Protein AF-A0A962H355-F1 (afdb_monomer)

Foldseek 3Di:
DKKWKFADDPVWTKIFIDDPRDTPDMDTDVLSVVLCCVLPPPPPDDRMDMDDDDPVSVVVSVVVSVVVVVLVVLLVVQVVLCVVPDDDPVLSVVLSQLLSVQVVDQFWDWPVRSVVVQCVVDVPDDVVSVVVSVVSCCVSLQWHWDADPVGIITIHRDSAAAEWEQEPVVRTIHGDDPVRVVVCVVVVPFDWDDDPRYIYTYDDDDD

Structure (mmCIF, N/CA/C/O backbone):
data_AF-A0A962H355-F1
#
_entry.id   AF-A0A962H355-F1
#
loop_
_atom_site.group_PDB
_atom_site.id
_atom_site.type_symbol
_atom_site.label_atom_id
_atom_site.label_alt_id
_atom_site.label_comp_id
_atom_site.label_asym_id
_atom_site.label_entity_id
_atom_site.label_seq_id
_atom_site.pdbx_PDB_ins_code
_atom_site.Cartn_x
_atom_site.Cartn_y
_atom_site.Cartn_z
_atom_site.occupancy
_atom_site.B_iso_or_equiv
_atom_site.auth_seq_id
_atom_site.auth_comp_id
_atom_site.auth_asym_id
_atom_site.auth_atom_id
_atom_site.pdbx_PDB_model_num
ATOM 1 N N . MET A 1 1 ? 11.471 -15.866 -30.495 1.00 82.88 1 MET A N 1
ATOM 2 C CA . MET A 1 1 ? 12.562 -15.271 -29.692 1.00 82.88 1 MET A CA 1
ATOM 3 C C . MET A 1 1 ? 12.257 -13.793 -29.524 1.00 82.88 1 MET A C 1
ATOM 5 O O . MET A 1 1 ? 11.947 -13.155 -30.527 1.00 82.88 1 MET A O 1
ATOM 9 N N . TYR A 1 2 ? 12.271 -13.285 -28.291 1.00 93.56 2 TYR A N 1
ATOM 10 C CA . TYR A 1 2 ? 11.955 -11.886 -28.003 1.00 93.56 2 TYR A CA 1
ATOM 11 C C . TYR A 1 2 ? 13.242 -11.079 -27.850 1.00 93.56 2 TYR A C 1
ATOM 13 O O . TYR A 1 2 ? 14.261 -11.615 -27.418 1.00 93.56 2 TYR A O 1
ATOM 21 N N . LYS A 1 3 ? 13.197 -9.796 -28.193 1.00 93.88 3 LYS A N 1
ATOM 22 C CA . LYS A 1 3 ? 14.297 -8.854 -27.985 1.00 93.88 3 LYS A CA 1
ATOM 23 C C . LYS A 1 3 ? 13.785 -7.671 -27.192 1.00 93.88 3 LYS A C 1
ATOM 25 O O . LYS A 1 3 ? 12.720 -7.151 -27.504 1.00 93.88 3 LYS A O 1
ATOM 30 N N . ILE A 1 4 ? 14.535 -7.249 -26.187 1.00 93.25 4 ILE A N 1
ATOM 31 C CA . ILE A 1 4 ? 14.301 -5.985 -25.508 1.00 93.25 4 ILE A CA 1
ATOM 32 C C . ILE A 1 4 ? 15.397 -5.006 -25.911 1.00 93.25 4 ILE A C 1
ATOM 34 O O . ILE A 1 4 ? 16.581 -5.334 -25.859 1.00 93.25 4 ILE A O 1
ATOM 38 N N . ILE A 1 5 ? 14.992 -3.833 -26.378 1.00 93.12 5 ILE A N 1
ATOM 39 C CA . ILE A 1 5 ? 15.880 -2.805 -26.912 1.00 93.12 5 ILE A CA 1
ATOM 40 C C . ILE A 1 5 ? 15.674 -1.543 -26.089 1.00 93.12 5 ILE A C 1
ATOM 42 O O . ILE A 1 5 ? 14.593 -0.955 -26.114 1.00 93.12 5 ILE A O 1
ATOM 46 N N . PHE A 1 6 ? 16.711 -1.129 -25.375 1.00 93.12 6 PHE A N 1
ATOM 47 C CA . PHE A 1 6 ? 16.761 0.141 -24.667 1.00 93.12 6 PHE A CA 1
ATOM 48 C C . PHE A 1 6 ? 17.507 1.165 -25.517 1.00 93.12 6 PHE A C 1
ATOM 50 O O . PHE A 1 6 ? 18.526 0.834 -26.116 1.00 93.12 6 PHE A O 1
ATOM 57 N N . ILE A 1 7 ? 16.995 2.389 -25.595 1.00 92.06 7 ILE A N 1
ATOM 58 C CA . ILE A 1 7 ? 17.609 3.524 -26.285 1.00 92.06 7 ILE A CA 1
ATOM 59 C C . ILE A 1 7 ? 17.559 4.715 -25.332 1.00 92.06 7 ILE A C 1
ATOM 61 O O . ILE A 1 7 ? 16.474 5.077 -24.875 1.00 92.06 7 ILE A O 1
ATOM 65 N N . LYS A 1 8 ? 18.713 5.333 -25.072 1.00 90.25 8 LYS A N 1
ATOM 66 C CA . LYS A 1 8 ? 18.853 6.550 -24.266 1.00 90.25 8 LYS A CA 1
ATOM 67 C C . LYS A 1 8 ? 19.731 7.557 -25.007 1.00 90.25 8 LYS A C 1
ATOM 69 O O . LYS A 1 8 ? 20.952 7.458 -25.010 1.00 90.25 8 LYS A O 1
ATOM 74 N N . THR A 1 9 ? 19.100 8.529 -25.647 1.00 87.50 9 THR A N 1
ATOM 75 C CA . THR A 1 9 ? 19.744 9.711 -26.232 1.00 87.50 9 THR A CA 1
ATOM 76 C C . THR A 1 9 ? 19.336 10.955 -25.445 1.00 87.50 9 THR A C 1
ATOM 78 O O . THR A 1 9 ? 18.427 10.905 -24.619 1.00 87.50 9 THR A O 1
ATOM 81 N N . HIS A 1 10 ? 19.972 12.091 -25.735 1.00 81.25 10 HIS A N 1
ATOM 82 C CA . HIS A 1 10 ? 19.631 13.395 -25.151 1.00 81.25 10 HIS A CA 1
ATOM 83 C C . HIS A 1 10 ? 18.128 13.744 -25.259 1.00 81.25 10 HIS A C 1
ATOM 85 O O . HIS A 1 10 ? 17.577 14.326 -24.333 1.00 81.25 10 HIS A O 1
ATOM 91 N N . ASN A 1 11 ? 17.460 13.326 -26.342 1.00 84.00 11 ASN A N 1
ATOM 92 C CA . ASN A 1 11 ? 16.047 13.630 -26.600 1.00 84.00 11 ASN A CA 1
ATOM 93 C C . ASN A 1 11 ? 15.087 12.464 -26.342 1.00 84.00 11 ASN A C 1
ATOM 95 O O . ASN A 1 11 ? 13.873 12.660 -26.340 1.00 84.00 11 ASN A O 1
ATOM 99 N N . THR A 1 12 ? 15.597 11.241 -26.179 1.00 88.38 12 THR A N 1
ATOM 100 C CA . THR A 1 12 ? 14.751 10.047 -26.240 1.00 88.38 12 THR A CA 1
ATOM 101 C C . THR A 1 12 ? 15.213 8.998 -25.251 1.00 88.38 12 THR A C 1
ATOM 103 O O . THR A 1 12 ? 16.324 8.489 -25.348 1.00 88.38 12 THR A O 1
ATOM 106 N N . ILE A 1 13 ? 14.306 8.587 -24.368 1.00 92.56 13 ILE A N 1
ATOM 107 C CA . ILE A 1 13 ? 14.472 7.399 -23.530 1.00 92.56 13 ILE A CA 1
ATOM 108 C C . ILE A 1 13 ? 13.346 6.431 -23.876 1.00 92.56 13 ILE A C 1
ATOM 110 O O . ILE A 1 13 ? 12.170 6.785 -23.764 1.00 92.56 13 ILE A O 1
ATOM 114 N N . LYS A 1 14 ? 13.685 5.229 -24.341 1.00 94.56 14 LYS A N 1
ATOM 115 C CA . LYS A 1 14 ? 12.718 4.246 -24.838 1.00 94.56 14 LYS A CA 1
ATOM 116 C C . LYS A 1 14 ? 13.182 2.822 -24.554 1.00 94.56 14 LYS A C 1
ATOM 118 O O . LYS A 1 14 ? 14.332 2.483 -24.799 1.00 94.56 14 LYS A O 1
ATOM 123 N N . LEU A 1 15 ? 12.258 1.972 -24.122 1.00 94.31 15 LEU A N 1
ATOM 124 C CA . LEU A 1 15 ? 12.444 0.532 -23.959 1.00 94.31 15 LEU A CA 1
ATOM 125 C C . LEU A 1 15 ? 11.392 -0.187 -24.806 1.00 94.31 15 LEU A C 1
ATOM 127 O O . LEU A 1 15 ? 10.200 0.060 -2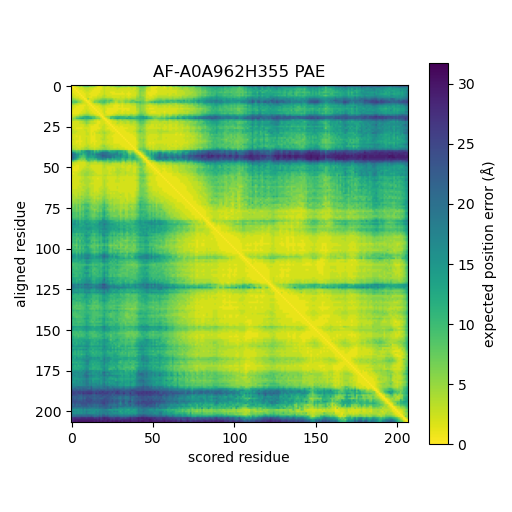4.643 1.00 94.31 15 LEU A O 1
ATOM 131 N N . SER A 1 16 ? 11.817 -1.048 -25.7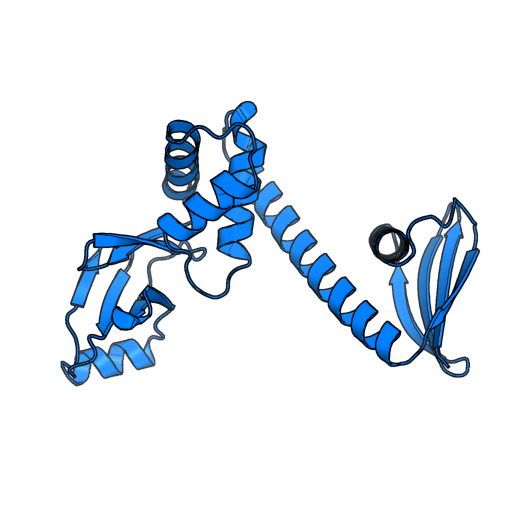28 1.00 95.62 16 SER A N 1
ATOM 132 C CA . SER A 1 16 ? 10.925 -1.739 -26.671 1.00 95.62 16 SER A CA 1
ATOM 133 C C . SER A 1 16 ? 11.075 -3.240 -26.538 1.00 95.62 16 SER A C 1
ATOM 135 O O . SER A 1 16 ? 12.185 -3.750 -26.648 1.00 95.62 16 SER A O 1
ATOM 137 N N . LEU A 1 17 ? 9.964 -3.942 -26.337 1.00 95.50 17 LEU A N 1
ATOM 138 C CA . LEU A 1 17 ? 9.900 -5.392 -26.447 1.00 95.50 17 LEU A CA 1
ATOM 139 C C . LEU A 1 17 ? 9.428 -5.758 -27.853 1.00 95.50 17 LEU A C 1
ATOM 141 O O . LEU A 1 17 ? 8.335 -5.372 -28.270 1.00 95.50 17 LEU A O 1
ATOM 145 N N . GLU A 1 18 ? 10.223 -6.551 -28.554 1.00 95.06 18 GLU A N 1
ATOM 146 C CA . GLU A 1 18 ? 9.978 -6.973 -29.926 1.00 95.06 18 GLU A CA 1
ATOM 147 C C . GLU A 1 18 ? 9.929 -8.499 -30.044 1.00 95.06 18 GLU A C 1
ATOM 149 O O . GLU A 1 18 ? 10.674 -9.223 -29.383 1.00 95.06 18 GLU A O 1
ATOM 154 N N . SER A 1 19 ? 9.076 -8.999 -30.936 1.00 92.69 19 SER A N 1
ATOM 155 C CA . SER A 1 19 ? 9.126 -10.375 -31.442 1.00 92.69 19 SER A CA 1
ATOM 156 C C . SER A 1 19 ? 9.018 -10.331 -32.950 1.00 92.69 19 SER A C 1
ATOM 158 O O . SER A 1 19 ? 8.179 -9.601 -33.469 1.00 92.69 19 SER A O 1
ATOM 160 N N . THR A 1 20 ? 9.829 -11.130 -33.651 1.00 83.56 20 THR A N 1
ATOM 161 C CA . THR A 1 20 ? 9.670 -11.341 -35.105 1.00 83.56 20 THR A CA 1
ATOM 162 C C . THR A 1 20 ? 9.504 -10.023 -35.889 1.00 83.56 20 THR A C 1
ATOM 164 O O . THR A 1 20 ? 8.666 -9.917 -36.775 1.00 83.56 20 THR A O 1
ATOM 167 N N . LYS A 1 21 ? 10.319 -9.009 -35.543 1.00 75.94 21 LYS A N 1
ATOM 168 C CA . LYS A 1 21 ? 10.341 -7.644 -36.120 1.00 75.94 21 LYS A CA 1
ATOM 169 C C . LYS A 1 21 ? 9.103 -6.767 -35.853 1.00 75.94 21 LYS A C 1
ATOM 171 O O . LYS A 1 21 ? 8.983 -5.699 -36.442 1.00 75.94 21 LYS A O 1
ATOM 176 N N . LYS A 1 22 ? 8.204 -7.170 -34.953 1.00 89.69 22 LYS A N 1
ATOM 177 C CA . LYS A 1 22 ? 7.080 -6.353 -34.478 1.00 89.69 22 LYS A CA 1
ATOM 178 C C . LYS A 1 22 ? 7.347 -5.865 -33.057 1.00 89.69 22 LYS A C 1
ATOM 180 O O . LYS A 1 22 ? 7.694 -6.665 -32.186 1.00 89.69 22 LYS A O 1
ATOM 185 N N . VAL A 1 23 ? 7.117 -4.575 -32.811 1.00 90.00 23 VAL A N 1
ATOM 186 C CA . VAL A 1 23 ? 7.057 -4.023 -31.451 1.00 90.00 23 VAL A CA 1
ATOM 187 C C . VAL A 1 23 ? 5.778 -4.525 -30.787 1.00 90.00 23 VAL A C 1
ATOM 189 O O . VAL A 1 23 ? 4.674 -4.252 -31.253 1.00 90.00 23 VAL A O 1
ATOM 192 N N . ILE A 1 24 ? 5.932 -5.290 -29.711 1.00 92.56 24 ILE A N 1
ATOM 193 C CA . ILE A 1 24 ? 4.820 -5.789 -28.894 1.00 92.56 24 ILE A CA 1
ATOM 194 C C . ILE A 1 24 ? 4.399 -4.718 -27.899 1.00 92.56 24 ILE A C 1
ATOM 196 O O . ILE A 1 24 ? 3.212 -4.479 -27.699 1.00 92.56 24 ILE A O 1
ATOM 200 N N . ARG A 1 25 ? 5.383 -4.094 -27.249 1.00 93.69 25 ARG A N 1
ATOM 201 C CA . ARG A 1 25 ? 5.151 -3.033 -26.279 1.00 93.69 25 ARG A CA 1
ATOM 202 C C . ARG A 1 25 ? 6.340 -2.098 -26.216 1.00 93.69 25 ARG A C 1
ATOM 204 O O . ARG A 1 25 ? 7.478 -2.500 -26.452 1.00 93.69 25 ARG A O 1
ATOM 211 N N . GLN A 1 26 ? 6.045 -0.858 -25.867 1.00 93.94 26 GLN A N 1
ATOM 212 C CA . GLN A 1 26 ? 7.023 0.195 -25.713 1.00 93.94 26 GLN A CA 1
ATOM 213 C C . GLN A 1 26 ? 6.743 0.973 -24.431 1.00 93.94 26 GLN A C 1
ATOM 215 O O . GLN A 1 26 ? 5.591 1.268 -24.116 1.00 93.94 26 GLN A O 1
ATOM 220 N N . TRP A 1 27 ? 7.811 1.322 -23.726 1.00 94.19 27 TRP A N 1
ATOM 221 C CA . TRP A 1 27 ? 7.812 2.256 -22.608 1.00 94.19 27 TRP A CA 1
ATOM 222 C C . TRP A 1 27 ? 8.735 3.423 -22.949 1.00 94.19 27 TRP A C 1
ATOM 224 O O . TRP A 1 27 ? 9.734 3.236 -23.647 1.00 94.19 27 TRP A O 1
ATOM 234 N N . CYS A 1 28 ? 8.412 4.617 -22.457 1.00 93.06 28 CYS A N 1
ATOM 235 C CA . CYS A 1 28 ? 9.157 5.842 -22.746 1.00 93.06 28 CYS A CA 1
ATOM 236 C C . CYS A 1 28 ? 9.539 6.590 -21.459 1.00 93.06 28 CYS A C 1
ATOM 238 O O . CYS A 1 28 ? 8.928 6.390 -20.407 1.00 93.06 28 CYS A O 1
ATOM 240 N N . GLY A 1 29 ? 10.531 7.475 -21.563 1.00 91.38 29 GLY A N 1
ATOM 241 C CA . GLY A 1 29 ? 10.968 8.357 -20.482 1.00 91.38 29 GLY A CA 1
ATOM 242 C C . GLY A 1 29 ? 11.684 7.627 -19.343 1.00 91.38 29 GLY A C 1
ATOM 243 O O . GLY A 1 29 ? 12.155 6.501 -19.494 1.00 91.38 29 GLY A O 1
ATOM 244 N N . GLN A 1 30 ? 11.729 8.268 -18.176 1.00 88.81 30 GLN A N 1
ATOM 245 C CA . GLN A 1 30 ? 12.410 7.750 -16.982 1.00 88.81 30 GLN A CA 1
ATOM 246 C C . GLN A 1 30 ? 11.849 6.407 -16.496 1.00 88.81 30 GLN A C 1
ATOM 248 O O . GLN A 1 30 ? 12.573 5.605 -15.917 1.00 88.81 30 GLN A O 1
ATOM 253 N N . PHE A 1 31 ? 10.571 6.115 -16.760 1.00 89.25 31 PHE A N 1
ATOM 254 C CA . PHE A 1 31 ? 9.997 4.816 -16.411 1.00 89.25 31 PHE A CA 1
ATOM 255 C C . PHE A 1 31 ? 10.626 3.679 -17.227 1.00 89.25 31 PHE A C 1
ATOM 257 O O . PHE A 1 31 ? 10.923 2.622 -16.681 1.00 89.25 31 PHE A O 1
ATOM 264 N N . ALA A 1 32 ? 10.897 3.907 -18.515 1.00 91.12 32 ALA A N 1
ATOM 265 C CA . ALA A 1 32 ? 11.587 2.937 -19.364 1.00 91.12 32 ALA A CA 1
ATOM 266 C C . ALA A 1 32 ? 13.014 2.656 -18.871 1.00 91.12 32 ALA A C 1
ATOM 268 O O . ALA A 1 32 ? 13.459 1.511 -18.866 1.00 91.12 32 ALA A O 1
ATOM 269 N N . GLU A 1 33 ? 13.707 3.705 -18.436 1.00 89.56 33 GLU A N 1
ATOM 270 C CA . GLU A 1 33 ? 15.039 3.626 -17.840 1.00 89.56 33 GLU A CA 1
ATOM 271 C C . GLU A 1 33 ? 15.034 2.859 -16.514 1.00 89.56 33 GLU A C 1
ATOM 273 O O . GLU A 1 33 ? 15.861 1.972 -16.312 1.00 89.56 33 GLU A O 1
ATOM 278 N N . LEU A 1 34 ? 14.059 3.130 -15.645 1.00 89.00 34 LEU A N 1
ATOM 279 C CA . LEU A 1 34 ? 13.913 2.432 -14.372 1.00 89.00 34 LEU A CA 1
ATOM 280 C C . LEU A 1 34 ? 13.661 0.930 -14.562 1.00 89.00 34 LEU A C 1
ATOM 282 O O . LEU A 1 34 ? 14.311 0.124 -13.901 1.00 89.00 34 LEU A O 1
ATOM 286 N N . ILE A 1 35 ? 12.763 0.556 -15.484 1.00 90.62 35 ILE A N 1
ATOM 287 C CA . ILE A 1 35 ? 12.523 -0.852 -15.839 1.00 90.62 35 ILE A CA 1
ATOM 288 C C . ILE A 1 35 ? 13.831 -1.498 -16.298 1.00 90.62 35 ILE A C 1
ATOM 290 O O . ILE A 1 35 ? 14.191 -2.574 -15.830 1.00 90.62 35 ILE A O 1
ATOM 294 N N . PHE A 1 36 ? 14.547 -0.841 -17.213 1.00 90.81 36 PHE A N 1
ATOM 295 C CA . PHE A 1 36 ? 15.778 -1.385 -17.771 1.00 90.81 36 PHE A CA 1
ATOM 296 C C . PHE A 1 36 ? 16.836 -1.636 -16.687 1.00 90.81 36 PHE A C 1
ATOM 298 O O . PHE A 1 36 ? 17.383 -2.734 -16.605 1.00 90.81 36 PHE A O 1
ATOM 305 N N . TYR A 1 37 ? 17.085 -0.660 -15.812 1.00 88.62 37 TYR A N 1
ATOM 306 C CA . TYR A 1 37 ? 18.105 -0.803 -14.774 1.00 88.62 37 TYR A CA 1
ATOM 307 C C . TYR A 1 37 ? 17.745 -1.807 -13.680 1.00 88.62 37 TYR A C 1
ATOM 309 O O . TYR A 1 37 ? 18.643 -2.463 -13.156 1.00 88.62 37 TYR A O 1
ATOM 317 N N . GLN A 1 38 ? 16.463 -1.961 -13.342 1.00 87.25 38 GLN A N 1
ATOM 318 C CA . GLN A 1 38 ? 16.043 -2.970 -12.367 1.00 87.25 38 GLN A CA 1
ATOM 319 C C . GLN A 1 38 ? 16.186 -4.397 -12.903 1.00 87.25 38 GLN A C 1
ATOM 321 O O . GLN A 1 38 ? 16.605 -5.285 -12.165 1.00 87.25 38 GLN A O 1
ATOM 326 N N . GLU A 1 39 ? 15.872 -4.612 -14.180 1.00 87.69 3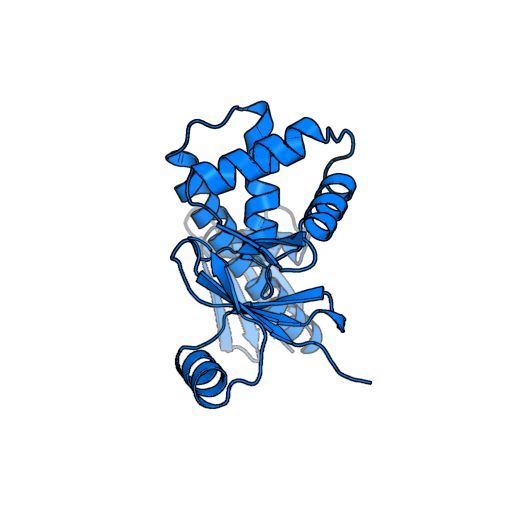9 GLU A N 1
ATOM 327 C CA . GLU A 1 39 ? 15.845 -5.949 -14.783 1.00 87.69 39 GLU A CA 1
ATOM 328 C C . GLU A 1 39 ? 17.212 -6.413 -15.301 1.00 87.69 39 GLU A C 1
ATOM 330 O O . GLU A 1 39 ? 17.476 -7.614 -15.352 1.00 87.69 39 GLU A O 1
ATOM 335 N N . PHE A 1 40 ? 18.085 -5.478 -15.686 1.00 86.06 40 PHE A N 1
ATOM 336 C CA . PHE A 1 40 ? 19.344 -5.767 -16.382 1.00 86.06 40 PHE A CA 1
ATOM 337 C C . PHE A 1 40 ? 20.563 -5.127 -15.697 1.00 86.06 40 PHE A C 1
ATOM 339 O O . PHE A 1 40 ? 21.499 -4.716 -16.390 1.00 86.06 40 PHE A O 1
ATOM 346 N N . GLN A 1 41 ? 20.522 -5.022 -14.356 1.00 68.38 41 GLN A N 1
ATOM 347 C CA . GLN A 1 41 ? 21.555 -4.439 -13.480 1.00 68.38 41 GLN A CA 1
ATOM 348 C C . GLN A 1 41 ? 22.974 -4.569 -14.067 1.00 68.38 41 GLN A C 1
ATOM 350 O O . GLN A 1 41 ? 23.434 -5.672 -14.353 1.00 68.38 41 GLN A O 1
ATOM 355 N N . GLY A 1 42 ? 23.671 -3.440 -14.246 1.00 57.31 42 GLY A N 1
ATOM 356 C CA . GLY A 1 42 ? 25.078 -3.418 -14.677 1.00 57.31 42 GLY A CA 1
ATOM 357 C C . GLY A 1 42 ? 25.348 -3.083 -16.149 1.00 57.31 42 GLY A C 1
ATOM 358 O O . GLY A 1 42 ? 26.501 -3.089 -16.571 1.00 57.31 42 GLY A O 1
ATOM 359 N N . SER A 1 43 ? 24.337 -2.732 -16.945 1.00 54.38 43 SER A N 1
ATOM 360 C CA . SER A 1 43 ? 24.548 -2.231 -18.311 1.00 54.38 43 SER A CA 1
ATOM 361 C C . SER A 1 43 ? 24.753 -0.708 -18.307 1.00 54.38 43 SER A C 1
ATOM 363 O O . SER A 1 43 ? 23.809 0.079 -18.387 1.00 54.38 43 SER A O 1
ATOM 365 N N . ASN A 1 44 ? 26.017 -0.297 -18.165 1.00 53.31 44 ASN A N 1
ATOM 366 C CA . ASN A 1 44 ? 26.465 1.097 -18.248 1.00 53.31 44 ASN A CA 1
ATOM 367 C C . ASN A 1 44 ? 25.883 1.815 -19.477 1.00 53.31 44 ASN A C 1
ATOM 369 O O . ASN A 1 44 ? 25.870 1.244 -20.559 1.00 53.31 44 ASN A O 1
ATOM 373 N N . THR A 1 45 ? 25.393 3.044 -19.259 1.00 55.06 45 THR A N 1
ATOM 374 C CA . THR A 1 45 ? 25.383 4.257 -20.122 1.00 55.06 45 THR A CA 1
ATOM 375 C C . THR A 1 45 ? 25.439 4.141 -21.659 1.00 55.06 45 THR A C 1
ATOM 377 O O . THR A 1 45 ? 25.856 5.082 -22.333 1.00 55.06 45 THR A O 1
ATOM 380 N N . HIS A 1 46 ? 24.994 3.050 -22.270 1.00 60.72 46 HIS A N 1
ATOM 381 C CA . HIS A 1 46 ? 24.976 2.928 -23.719 1.00 60.72 46 HIS A CA 1
ATOM 382 C C . HIS A 1 46 ? 23.778 3.671 -24.303 1.00 60.72 46 HIS A C 1
ATOM 384 O O . HIS A 1 46 ? 22.650 3.566 -23.818 1.00 60.72 46 HIS A O 1
ATOM 390 N N . VAL A 1 47 ? 24.021 4.373 -25.413 1.00 72.25 47 VAL A N 1
ATOM 391 C CA . VAL A 1 47 ? 22.968 5.012 -26.215 1.00 72.25 47 VAL A CA 1
ATOM 392 C C . VAL A 1 47 ? 21.918 3.991 -26.660 1.00 72.25 47 VAL A C 1
ATOM 394 O O . VAL A 1 47 ? 20.747 4.335 -26.827 1.00 72.25 47 VAL A O 1
ATOM 397 N N . LYS A 1 48 ? 22.321 2.724 -26.828 1.00 85.56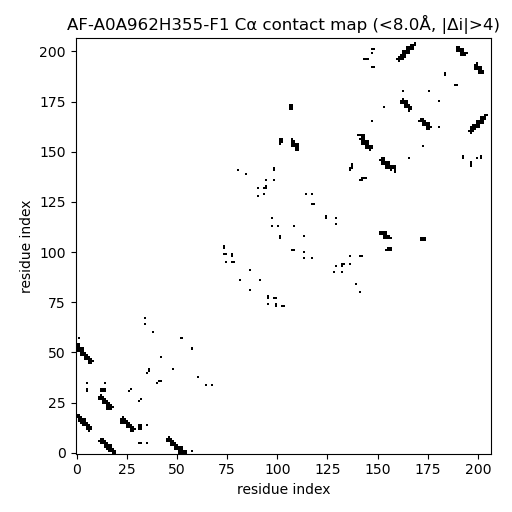 48 LYS A N 1
ATOM 398 C CA . LYS A 1 48 ? 21.438 1.610 -27.155 1.00 85.56 48 LYS A CA 1
ATOM 399 C C . LYS A 1 48 ? 21.948 0.297 -26.556 1.00 85.56 48 LYS A C 1
ATOM 401 O O . LYS A 1 48 ? 23.092 -0.071 -26.798 1.00 85.56 48 LYS A O 1
ATOM 406 N N . SER A 1 49 ? 21.071 -0.440 -25.880 1.00 87.81 49 SER A N 1
ATOM 407 C CA . SER A 1 49 ? 21.330 -1.788 -25.351 1.00 87.81 49 SER A CA 1
ATOM 408 C C . SER A 1 49 ? 20.297 -2.765 -25.896 1.00 87.81 49 SER A C 1
ATOM 410 O O . SER A 1 49 ? 19.144 -2.400 -26.126 1.00 87.81 49 SER A O 1
ATOM 412 N N . THR A 1 50 ? 20.687 -4.012 -26.156 1.00 89.88 50 THR A N 1
ATOM 413 C CA . THR A 1 50 ? 19.773 -5.046 -26.666 1.00 89.88 50 THR A CA 1
ATOM 414 C C . THR A 1 50 ? 19.998 -6.356 -25.932 1.00 89.88 50 THR A C 1
ATOM 416 O O . THR A 1 50 ? 21.112 -6.868 -25.926 1.00 89.88 50 THR A O 1
ATOM 419 N N . HIS A 1 51 ? 18.934 -6.925 -25.366 1.00 90.25 51 HIS A N 1
ATOM 420 C CA . HIS A 1 51 ? 18.968 -8.239 -24.725 1.00 90.25 51 HIS A CA 1
ATOM 421 C C . HIS A 1 51 ? 17.965 -9.177 -25.389 1.00 90.25 51 HIS A C 1
ATOM 423 O O . HIS A 1 51 ? 16.873 -8.775 -25.796 1.00 90.25 51 HIS A O 1
ATOM 429 N N . THR A 1 52 ? 18.336 -10.447 -25.500 1.00 92.25 52 THR A N 1
ATOM 430 C CA . THR A 1 52 ? 17.446 -11.492 -26.008 1.00 92.25 52 THR A CA 1
ATOM 431 C C . THR A 1 52 ? 16.747 -12.161 -24.834 1.00 92.25 52 THR A C 1
ATOM 433 O O . THR A 1 52 ? 17.404 -12.558 -23.877 1.00 92.25 52 THR A O 1
ATOM 436 N N . LEU A 1 53 ? 15.424 -12.297 -24.917 1.00 91.31 53 LEU A N 1
ATOM 437 C CA . LEU A 1 53 ? 14.593 -12.871 -23.864 1.00 91.31 53 LEU A CA 1
ATOM 438 C C . LEU A 1 53 ? 13.847 -14.116 -24.353 1.00 91.31 53 LEU A C 1
ATOM 440 O O . LEU A 1 53 ? 13.277 -14.165 -25.452 1.00 91.31 53 LEU A O 1
ATOM 444 N N . GLN A 1 54 ? 13.801 -15.121 -23.486 1.00 93.44 54 GLN A N 1
ATOM 445 C CA . GLN A 1 54 ? 12.908 -16.266 -23.602 1.00 93.44 54 GLN A CA 1
ATOM 446 C C . GLN A 1 54 ? 11.494 -15.908 -23.119 1.00 93.44 54 GLN A C 1
ATOM 448 O O . GLN A 1 54 ? 11.294 -14.958 -22.362 1.00 93.44 54 GLN A O 1
ATOM 453 N N . LYS A 1 55 ? 10.489 -16.703 -23.510 1.00 90.69 55 LYS A N 1
ATOM 454 C CA . LYS A 1 55 ? 9.070 -16.468 -23.165 1.00 90.69 55 LYS A CA 1
ATOM 455 C C . LYS A 1 55 ? 8.839 -16.322 -21.651 1.00 90.69 55 LYS A C 1
ATOM 457 O O . LYS A 1 55 ? 8.055 -15.476 -21.228 1.00 90.69 55 LYS A O 1
ATOM 462 N N . ASN A 1 56 ? 9.547 -17.105 -20.840 1.00 91.62 56 ASN A N 1
ATOM 463 C CA . ASN A 1 56 ? 9.420 -17.086 -19.379 1.00 91.62 56 ASN A CA 1
ATOM 464 C C . ASN A 1 56 ? 9.992 -15.791 -18.781 1.00 91.62 56 ASN A C 1
ATOM 466 O O . ASN A 1 56 ? 9.382 -15.197 -17.897 1.00 91.62 56 ASN A O 1
ATOM 470 N N . GLN A 1 57 ? 11.115 -15.308 -19.320 1.00 91.81 57 GLN A N 1
ATOM 471 C CA . GLN A 1 57 ? 11.712 -14.030 -18.927 1.00 91.81 57 GLN A CA 1
ATOM 472 C C . GLN A 1 57 ? 10.813 -12.852 -19.315 1.00 91.81 57 GLN A C 1
ATOM 474 O O . GLN A 1 57 ? 10.689 -11.908 -18.548 1.00 91.81 57 GLN A O 1
ATOM 479 N N . VAL A 1 58 ? 10.115 -12.931 -20.454 1.00 91.75 58 VAL A N 1
ATOM 480 C CA . VAL A 1 58 ? 9.108 -11.926 -20.837 1.00 91.75 58 VAL A CA 1
ATOM 481 C C . VAL A 1 58 ? 7.943 -11.894 -19.845 1.00 91.75 58 VAL A C 1
ATOM 483 O O . VAL A 1 58 ? 7.511 -10.816 -19.451 1.00 91.75 58 VAL A O 1
ATOM 486 N N . ARG A 1 59 ? 7.445 -13.054 -19.397 1.00 91.75 59 ARG A N 1
ATOM 487 C CA . ARG A 1 59 ? 6.399 -13.111 -18.357 1.00 91.75 59 ARG A CA 1
ATOM 488 C C . ARG A 1 59 ? 6.872 -12.478 -17.047 1.00 91.75 59 ARG A C 1
ATOM 490 O O . ARG A 1 59 ? 6.153 -11.655 -16.490 1.00 91.75 59 ARG A O 1
ATOM 497 N N . LYS A 1 60 ? 8.086 -12.820 -16.602 1.00 92.19 60 LYS A N 1
ATOM 498 C CA . LYS A 1 60 ? 8.706 -12.232 -15.406 1.00 92.19 60 LYS A CA 1
ATOM 499 C C . LYS A 1 60 ? 8.855 -10.712 -15.536 1.00 92.19 60 LYS A C 1
ATOM 501 O O . LYS A 1 60 ? 8.456 -9.995 -14.631 1.00 92.19 60 LYS A O 1
ATOM 506 N N . LEU A 1 61 ? 9.318 -10.230 -16.689 1.00 91.88 61 LEU A N 1
ATOM 507 C CA . LEU A 1 61 ? 9.425 -8.803 -16.991 1.00 91.88 61 LEU A CA 1
ATOM 508 C C . LEU A 1 61 ? 8.072 -8.090 -16.843 1.00 91.88 61 LEU A C 1
ATOM 510 O O . LEU A 1 61 ? 7.986 -7.063 -16.182 1.00 91.88 61 LEU A O 1
ATOM 514 N N . PHE A 1 62 ? 6.997 -8.629 -17.427 1.00 92.06 62 PHE A N 1
ATOM 515 C CA . PHE A 1 62 ? 5.667 -8.023 -17.301 1.00 92.06 62 PHE A CA 1
ATOM 516 C C . PHE A 1 62 ? 5.162 -7.982 -15.858 1.00 92.06 62 PHE A C 1
ATOM 518 O O . PHE A 1 62 ? 4.569 -6.979 -15.454 1.00 92.06 62 PHE A O 1
ATOM 525 N N . LEU A 1 63 ? 5.407 -9.043 -15.088 1.00 90.94 63 LEU A N 1
ATOM 526 C CA . LEU A 1 63 ? 5.075 -9.081 -13.667 1.00 90.94 63 LEU A CA 1
ATOM 527 C C . LEU A 1 63 ? 5.840 -7.991 -12.906 1.00 90.94 63 LEU A C 1
ATOM 529 O O . LEU A 1 63 ? 5.221 -7.153 -12.257 1.00 90.94 63 LEU A O 1
ATOM 533 N N . ASN A 1 64 ? 7.161 -7.934 -13.076 1.00 90.06 64 ASN A N 1
ATOM 534 C CA . ASN A 1 64 ? 8.013 -6.958 -12.405 1.00 90.06 64 ASN A CA 1
ATOM 535 C C . ASN A 1 64 ? 7.636 -5.513 -12.761 1.00 90.06 64 ASN A C 1
ATOM 537 O O . ASN A 1 64 ? 7.524 -4.674 -11.871 1.00 90.06 64 ASN A O 1
ATOM 541 N N . ILE A 1 65 ? 7.350 -5.225 -14.036 1.00 90.31 65 ILE A N 1
ATOM 542 C CA . ILE A 1 65 ? 6.872 -3.904 -14.480 1.00 90.31 65 ILE A CA 1
ATOM 543 C C . ILE A 1 65 ? 5.541 -3.546 -13.814 1.00 90.31 65 ILE A C 1
ATOM 545 O O . ILE A 1 65 ? 5.346 -2.398 -13.419 1.00 90.31 65 ILE A O 1
ATOM 549 N N . THR A 1 66 ? 4.624 -4.509 -13.689 1.00 87.81 66 THR A N 1
ATOM 550 C CA . THR A 1 66 ? 3.320 -4.289 -13.044 1.00 87.81 66 THR A CA 1
ATOM 551 C C . THR A 1 66 ? 3.501 -3.962 -11.563 1.00 87.81 66 THR A C 1
ATOM 553 O O . THR A 1 66 ? 2.970 -2.955 -11.095 1.00 87.81 66 THR A O 1
ATOM 556 N N . CYS A 1 67 ? 4.323 -4.737 -10.850 1.00 86.88 67 CYS A N 1
ATOM 557 C CA . CYS A 1 67 ? 4.657 -4.482 -9.448 1.00 86.88 67 CYS A CA 1
ATOM 558 C C . CYS A 1 67 ? 5.362 -3.129 -9.262 1.00 86.88 67 CYS A C 1
ATOM 560 O O . CYS A 1 67 ? 5.012 -2.363 -8.365 1.00 86.88 67 CYS A O 1
ATOM 562 N N . LEU A 1 68 ? 6.322 -2.795 -10.131 1.00 86.81 68 LEU A N 1
ATOM 563 C CA . LEU A 1 68 ? 7.025 -1.513 -10.107 1.00 86.81 68 LEU A CA 1
ATOM 564 C C . LEU A 1 68 ? 6.063 -0.342 -10.312 1.00 86.81 68 LEU A C 1
ATOM 566 O O . LEU A 1 68 ? 6.116 0.641 -9.576 1.00 86.81 68 LEU A O 1
ATOM 570 N N . HIS A 1 69 ? 5.178 -0.448 -11.302 1.00 85.56 69 HIS A N 1
ATOM 571 C CA . HIS A 1 69 ? 4.191 0.581 -11.596 1.00 85.56 69 HIS A CA 1
ATOM 572 C C . HIS A 1 69 ? 3.253 0.816 -10.408 1.00 85.56 69 HIS A C 1
ATOM 574 O O . HIS A 1 69 ? 3.074 1.960 -9.993 1.00 85.56 69 HIS A O 1
ATOM 580 N N . GLN A 1 70 ? 2.728 -0.258 -9.811 1.00 83.56 70 GLN A N 1
ATOM 581 C CA . GLN A 1 70 ? 1.910 -0.171 -8.601 1.00 83.56 70 GLN A CA 1
ATOM 582 C C . GLN A 1 70 ? 2.681 0.500 -7.461 1.00 83.56 70 GLN A C 1
ATOM 584 O O . GLN A 1 70 ? 2.191 1.465 -6.878 1.00 83.56 70 GLN A O 1
ATOM 589 N N . LYS A 1 71 ? 3.923 0.074 -7.194 1.00 82.88 71 LYS A N 1
ATOM 590 C CA . LYS A 1 71 ? 4.773 0.671 -6.152 1.00 82.88 71 LYS A CA 1
ATOM 591 C C . LYS A 1 71 ? 4.994 2.171 -6.370 1.00 82.88 71 LYS A C 1
ATOM 593 O O . LYS A 1 71 ? 4.959 2.935 -5.408 1.00 82.88 71 LYS A O 1
ATOM 598 N N . LEU A 1 72 ? 5.202 2.608 -7.614 1.00 84.00 72 LEU A N 1
ATOM 599 C CA . LEU A 1 72 ? 5.361 4.026 -7.947 1.00 84.00 72 LEU A CA 1
ATOM 600 C C . LEU A 1 72 ? 4.070 4.823 -7.747 1.00 84.00 72 LEU A C 1
ATOM 602 O O . LEU A 1 72 ? 4.136 5.913 -7.184 1.00 84.00 72 LEU A O 1
ATOM 606 N N . ILE A 1 73 ? 2.918 4.286 -8.162 1.00 84.31 73 ILE A N 1
ATOM 607 C CA . ILE A 1 73 ? 1.613 4.923 -7.927 1.00 84.31 73 ILE A CA 1
ATOM 608 C C . ILE A 1 73 ? 1.389 5.106 -6.428 1.00 84.31 73 ILE A C 1
ATOM 610 O O . ILE A 1 73 ? 1.095 6.213 -5.980 1.00 84.31 73 ILE A O 1
ATOM 614 N N . TYR A 1 74 ? 1.588 4.048 -5.639 1.00 84.69 74 TYR A N 1
ATOM 615 C CA . TYR A 1 74 ? 1.429 4.136 -4.192 1.00 84.69 74 TYR A CA 1
ATOM 616 C C . TYR A 1 74 ? 2.392 5.144 -3.578 1.00 84.69 74 TYR A C 1
ATOM 618 O O . TYR A 1 74 ? 1.960 5.982 -2.792 1.00 84.69 74 TYR A O 1
ATOM 626 N N . LYS A 1 75 ? 3.670 5.126 -3.973 1.00 85.19 75 LYS A N 1
ATOM 627 C CA . LYS A 1 75 ? 4.656 6.091 -3.479 1.00 85.19 75 LYS A CA 1
ATOM 628 C C . LYS A 1 75 ? 4.268 7.529 -3.818 1.00 85.19 75 LYS A C 1
ATOM 630 O O . LYS A 1 75 ? 4.340 8.383 -2.943 1.00 85.19 75 LYS A O 1
ATOM 635 N N . TYR A 1 76 ? 3.825 7.796 -5.045 1.00 85.88 76 TYR A N 1
ATOM 636 C CA . TYR A 1 76 ? 3.374 9.127 -5.449 1.00 85.88 76 TYR A CA 1
ATOM 637 C C . TYR A 1 76 ? 2.159 9.590 -4.637 1.00 85.88 76 TYR A C 1
ATOM 639 O O . TYR A 1 76 ? 2.152 10.715 -4.138 1.00 85.88 76 TYR A O 1
ATOM 647 N N . ASN A 1 77 ? 1.162 8.718 -4.461 1.00 87.81 77 ASN A N 1
ATOM 648 C CA . ASN A 1 77 ? -0.035 9.022 -3.676 1.00 87.81 77 ASN A CA 1
ATOM 649 C C . ASN A 1 77 ? 0.322 9.294 -2.209 1.00 87.81 77 ASN A C 1
ATOM 651 O O . ASN A 1 77 ? -0.122 10.285 -1.643 1.00 87.81 77 ASN A O 1
ATOM 655 N N . ILE A 1 78 ? 1.197 8.475 -1.620 1.00 91.00 78 ILE A N 1
ATOM 656 C CA . ILE A 1 78 ? 1.722 8.684 -0.266 1.00 91.00 78 ILE A CA 1
ATOM 657 C C . ILE A 1 78 ? 2.462 10.020 -0.178 1.00 91.00 78 ILE A C 1
ATOM 659 O O . ILE A 1 78 ? 2.155 10.837 0.681 1.00 91.00 78 ILE A O 1
ATOM 663 N N . ASP A 1 79 ? 3.395 10.300 -1.087 1.00 87.94 79 ASP A N 1
ATOM 664 C CA . ASP A 1 79 ? 4.138 11.563 -1.094 1.00 87.94 79 ASP A CA 1
ATOM 665 C C . ASP A 1 79 ? 3.211 12.779 -1.284 1.00 87.94 79 ASP A C 1
ATOM 667 O O . ASP A 1 79 ? 3.499 13.866 -0.785 1.00 87.94 79 ASP A O 1
ATOM 671 N N . SER A 1 80 ? 2.109 12.632 -2.020 1.00 89.12 80 SER A N 1
ATOM 672 C CA . SER A 1 80 ? 1.070 13.659 -2.161 1.00 89.12 80 SER A CA 1
ATOM 673 C C . SER A 1 80 ? 0.297 13.883 -0.858 1.00 89.12 80 SER A C 1
ATOM 675 O O . SER A 1 80 ? 0.118 15.028 -0.443 1.00 89.12 80 SER A O 1
ATOM 677 N N . ASP A 1 81 ? -0.118 12.808 -0.192 1.00 90.19 81 ASP A N 1
ATOM 678 C CA . ASP A 1 81 ? -0.881 12.874 1.055 1.00 90.19 81 ASP A CA 1
ATOM 679 C C . ASP A 1 81 ? -0.046 13.462 2.196 1.00 90.19 81 ASP A C 1
ATOM 681 O O . ASP A 1 81 ? -0.467 14.402 2.871 1.00 90.19 81 ASP A O 1
ATOM 685 N N . LEU A 1 82 ? 1.187 12.975 2.360 1.00 91.00 82 LEU A N 1
ATOM 686 C CA . LEU A 1 82 ? 2.072 13.404 3.443 1.00 91.00 82 LEU A CA 1
ATOM 687 C C . LEU A 1 82 ? 2.567 14.845 3.274 1.00 91.00 82 LEU A C 1
ATOM 689 O O . LEU A 1 82 ? 2.907 15.486 4.263 1.00 91.00 82 LEU A O 1
ATOM 693 N N . ARG A 1 83 ? 2.578 15.396 2.050 1.00 89.00 83 ARG A N 1
ATOM 694 C CA . ARG A 1 83 ? 2.950 16.803 1.805 1.00 89.00 83 ARG A CA 1
ATOM 695 C C . ARG A 1 83 ? 2.030 17.803 2.505 1.00 89.00 83 ARG A C 1
ATOM 697 O O . ARG A 1 83 ? 2.447 18.932 2.747 1.00 89.00 83 ARG A O 1
ATOM 704 N N . LYS A 1 84 ? 0.797 17.402 2.817 1.00 87.06 84 LYS A N 1
ATOM 705 C CA . LYS A 1 84 ? -0.205 18.249 3.479 1.00 87.06 84 LYS A CA 1
ATOM 706 C C . LYS A 1 84 ? -0.119 18.188 5.007 1.00 87.06 84 LYS A C 1
ATOM 708 O O . LYS A 1 84 ? -0.835 18.922 5.678 1.00 87.06 84 LYS A O 1
ATOM 713 N N . ILE A 1 85 ? 0.740 17.324 5.552 1.00 90.06 85 ILE A N 1
ATOM 714 C CA . ILE A 1 85 ? 0.799 17.006 6.978 1.00 90.06 85 ILE A CA 1
ATOM 715 C C . ILE A 1 85 ? 2.157 17.428 7.532 1.00 90.06 85 ILE A C 1
ATOM 717 O O . ILE A 1 85 ? 3.207 17.182 6.935 1.00 90.06 85 ILE A O 1
ATOM 721 N N . LYS A 1 86 ? 2.158 18.051 8.713 1.00 87.38 86 LYS A N 1
ATOM 722 C CA . LYS A 1 86 ? 3.394 18.407 9.413 1.00 87.38 86 LYS A CA 1
ATOM 723 C C . LYS A 1 86 ? 3.938 17.184 10.151 1.00 87.38 86 LYS A C 1
ATOM 725 O O . LYS A 1 86 ? 3.596 16.943 11.302 1.00 87.38 86 LYS A O 1
ATOM 730 N N . ILE A 1 87 ? 4.795 16.428 9.475 1.00 89.00 87 ILE A N 1
ATOM 731 C CA . ILE A 1 87 ? 5.415 15.216 10.021 1.00 89.00 87 ILE A CA 1
ATOM 732 C C . ILE A 1 87 ? 6.840 15.529 10.484 1.00 89.00 87 ILE A C 1
ATOM 734 O O . ILE A 1 87 ? 7.604 16.135 9.722 1.00 89.00 87 ILE A O 1
ATOM 738 N N . PRO A 1 88 ? 7.241 15.120 11.701 1.00 88.12 88 PRO A N 1
ATOM 739 C CA . PRO A 1 88 ? 8.628 15.215 12.136 1.00 88.12 88 PRO A CA 1
ATOM 740 C C . PRO A 1 88 ? 9.575 14.535 11.137 1.00 88.12 88 PRO A C 1
ATOM 742 O O . PRO A 1 88 ? 9.332 13.418 10.678 1.00 88.12 88 PRO A O 1
ATOM 745 N N . LYS A 1 89 ? 10.680 15.203 10.779 1.00 85.62 89 LYS A N 1
ATOM 746 C CA . LYS A 1 89 ? 11.604 14.714 9.736 1.00 85.62 89 LYS A CA 1
ATOM 747 C C . LYS A 1 89 ? 12.185 13.332 10.045 1.00 85.62 89 LYS A C 1
ATOM 749 O O . LYS A 1 89 ? 12.448 12.573 9.123 1.00 85.62 89 LYS A O 1
ATOM 754 N N . ASN A 1 90 ? 12.372 13.005 11.320 1.00 85.44 90 ASN A N 1
ATOM 755 C CA . ASN A 1 90 ? 12.848 11.699 11.772 1.00 85.44 90 ASN A CA 1
ATOM 756 C C . ASN A 1 90 ? 11.813 10.575 11.577 1.00 85.44 90 ASN A C 1
ATOM 758 O O . ASN A 1 90 ? 12.205 9.417 11.499 1.00 85.44 90 ASN A O 1
ATOM 762 N N . LEU A 1 91 ? 10.521 10.900 11.455 1.00 88.81 91 LEU A N 1
ATOM 763 C CA . LEU A 1 91 ? 9.437 9.921 11.310 1.00 88.81 91 LEU A CA 1
ATOM 764 C C . LEU A 1 91 ? 9.022 9.677 9.858 1.00 88.81 91 LEU A C 1
ATOM 766 O O . LEU A 1 91 ? 8.393 8.667 9.557 1.00 88.81 91 LEU A O 1
ATOM 770 N N . ILE A 1 92 ? 9.386 10.570 8.934 1.00 89.94 92 ILE A N 1
ATOM 771 C CA . ILE A 1 92 ? 8.846 10.561 7.567 1.00 89.94 92 ILE A CA 1
ATOM 772 C C . ILE A 1 92 ? 9.061 9.233 6.827 1.00 89.94 92 ILE A C 1
ATOM 774 O O . ILE A 1 92 ? 8.176 8.788 6.100 1.00 89.94 92 ILE A O 1
ATOM 778 N N . ASN A 1 93 ? 10.212 8.584 7.013 1.00 89.50 93 ASN A N 1
ATOM 779 C CA . ASN A 1 93 ? 10.510 7.313 6.353 1.00 89.50 93 ASN A CA 1
ATOM 780 C C . ASN A 1 93 ? 9.660 6.171 6.920 1.00 89.50 93 ASN A C 1
ATOM 782 O O . ASN A 1 93 ? 9.184 5.333 6.158 1.00 89.50 93 ASN A O 1
ATOM 786 N N . ILE A 1 94 ? 9.421 6.183 8.232 1.00 93.06 94 ILE A N 1
ATOM 787 C CA . ILE A 1 94 ? 8.610 5.181 8.927 1.00 93.06 94 ILE A CA 1
ATOM 788 C C . ILE A 1 94 ? 7.144 5.340 8.521 1.00 93.06 94 ILE A C 1
ATOM 790 O O . ILE A 1 94 ? 6.528 4.373 8.080 1.00 93.06 94 ILE A O 1
ATOM 794 N N . VAL A 1 95 ? 6.625 6.574 8.538 1.00 94.06 95 VAL A N 1
ATOM 795 C CA . VAL A 1 95 ? 5.266 6.902 8.071 1.00 94.06 95 VAL A CA 1
ATOM 796 C C . VAL A 1 95 ? 5.049 6.407 6.642 1.00 94.06 95 VAL A C 1
ATOM 798 O O . VAL A 1 95 ? 4.056 5.740 6.358 1.00 94.06 95 VAL A O 1
ATOM 801 N N . LYS A 1 96 ? 5.978 6.717 5.727 1.00 92.50 96 LYS A N 1
ATOM 802 C CA . LYS A 1 96 ? 5.884 6.281 4.326 1.00 92.50 96 LYS A CA 1
ATOM 803 C C . LYS A 1 96 ? 5.871 4.764 4.197 1.00 92.50 96 LYS A C 1
ATOM 805 O O . LYS A 1 96 ? 5.106 4.245 3.389 1.00 92.50 96 LYS A O 1
ATOM 810 N N . SER A 1 97 ? 6.722 4.085 4.962 1.00 92.62 97 SER A N 1
ATOM 811 C CA . SER A 1 97 ? 6.850 2.631 4.931 1.00 92.62 97 SER A CA 1
ATOM 812 C C . SER A 1 97 ? 5.571 1.946 5.421 1.00 92.62 97 SER A C 1
ATOM 814 O O . SER A 1 97 ? 4.965 1.169 4.683 1.00 92.62 97 SER A O 1
ATOM 816 N N . LEU A 1 98 ? 5.074 2.325 6.602 1.00 95.00 98 LEU A N 1
ATOM 817 C CA . LEU A 1 98 ? 3.852 1.752 7.172 1.00 95.00 98 LEU A CA 1
ATOM 818 C C . LEU A 1 98 ? 2.615 2.065 6.324 1.00 95.00 98 LEU A C 1
ATOM 820 O O . LEU A 1 98 ? 1.814 1.172 6.052 1.00 95.00 98 LEU A O 1
ATOM 824 N N . LEU A 1 99 ? 2.478 3.297 5.824 1.00 94.88 99 LEU A N 1
ATOM 825 C CA . LEU A 1 99 ? 1.354 3.652 4.956 1.00 94.88 99 LEU A CA 1
ATOM 826 C C . LEU A 1 99 ? 1.386 2.890 3.624 1.00 94.88 99 LEU A C 1
ATOM 828 O O . LEU A 1 99 ? 0.333 2.527 3.097 1.00 94.88 99 LEU A O 1
ATOM 832 N N . LEU A 1 100 ? 2.577 2.627 3.075 1.00 92.62 100 LEU A N 1
ATOM 833 C CA . LEU A 1 100 ? 2.729 1.779 1.894 1.00 92.62 100 LEU A CA 1
ATOM 834 C C . LEU A 1 100 ? 2.291 0.347 2.189 1.00 92.62 100 LEU A C 1
ATOM 836 O O . LEU A 1 100 ? 1.517 -0.205 1.407 1.00 92.62 100 LEU A O 1
ATOM 840 N N . GLN A 1 101 ? 2.743 -0.215 3.312 1.00 92.00 101 GLN A N 1
ATOM 841 C CA . GLN A 1 101 ? 2.393 -1.569 3.729 1.00 92.00 101 GLN A CA 1
ATOM 842 C C . GLN A 1 101 ? 0.877 -1.731 3.891 1.00 92.00 101 GLN A C 1
ATOM 844 O O . GLN A 1 101 ? 0.299 -2.675 3.362 1.00 92.00 101 GLN A O 1
ATOM 849 N N . ILE A 1 102 ? 0.197 -0.772 4.521 1.00 93.31 102 ILE A N 1
ATOM 850 C CA . ILE A 1 102 ? -1.267 -0.812 4.672 1.00 93.31 102 ILE A CA 1
ATOM 851 C C . ILE A 1 102 ? -1.970 -0.714 3.305 1.00 93.31 102 ILE A C 1
ATOM 853 O O . ILE A 1 102 ? -2.925 -1.435 3.028 1.00 93.31 102 ILE A O 1
ATOM 857 N N . ARG A 1 103 ? -1.502 0.163 2.407 1.00 90.06 103 ARG A N 1
ATOM 858 C CA . ARG A 1 103 ? -2.199 0.444 1.137 1.00 90.06 103 ARG A CA 1
ATOM 859 C C . ARG A 1 103 ? -2.030 -0.626 0.065 1.00 90.06 103 ARG A C 1
A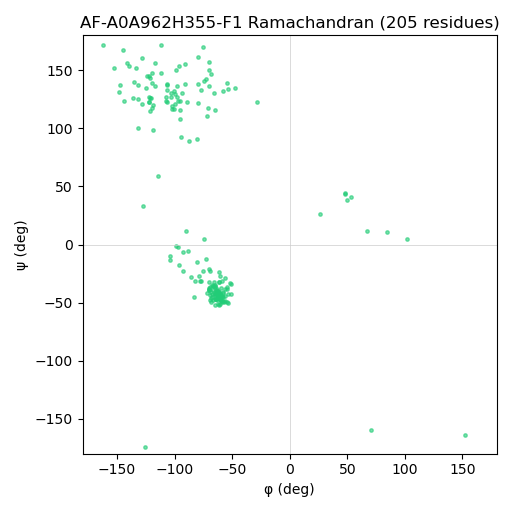TOM 861 O O . ARG A 1 103 ? -2.932 -0.785 -0.766 1.00 90.06 103 ARG A O 1
ATOM 868 N N . ILE A 1 104 ? -0.889 -1.314 0.052 1.00 86.75 104 ILE A N 1
ATOM 869 C CA . ILE A 1 104 ? -0.600 -2.350 -0.945 1.00 86.75 104 ILE A CA 1
ATOM 870 C C . ILE A 1 104 ? -1.294 -3.676 -0.618 1.00 86.75 104 ILE A C 1
ATOM 872 O O . ILE A 1 104 ? -1.625 -4.427 -1.535 1.00 86.75 104 ILE A O 1
ATOM 876 N N . ASN A 1 105 ? -1.559 -3.945 0.663 1.00 84.00 105 ASN A N 1
ATOM 877 C CA . ASN A 1 105 ? -2.230 -5.165 1.088 1.00 84.00 105 ASN A CA 1
ATOM 878 C C . ASN A 1 105 ? -3.727 -5.142 0.740 1.00 84.00 105 ASN A C 1
ATOM 880 O O . ASN A 1 105 ? -4.404 -4.106 0.755 1.00 84.00 105 ASN A O 1
ATOM 884 N N . SER A 1 106 ? -4.240 -6.311 0.352 1.00 80.25 106 SER A N 1
ATOM 885 C CA . SER A 1 106 ? -5.653 -6.500 0.006 1.00 80.25 106 SER A CA 1
ATOM 886 C C . SER A 1 106 ? -6.537 -6.701 1.234 1.00 80.25 106 SER A C 1
ATOM 888 O O . SER A 1 106 ? -7.701 -6.332 1.189 1.00 80.25 106 SER A O 1
ATOM 890 N N . SER A 1 107 ? -5.999 -7.299 2.298 1.00 85.62 107 SER A N 1
ATOM 891 C CA . SER A 1 107 ? -6.640 -7.379 3.614 1.00 85.62 107 SER A CA 1
ATOM 892 C C . SER A 1 107 ? -6.136 -6.263 4.518 1.00 85.62 107 SER A C 1
ATOM 894 O O . SER A 1 107 ? -5.003 -5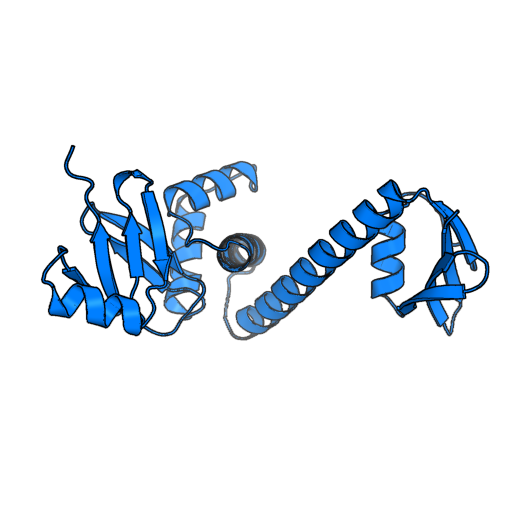.801 4.353 1.00 85.62 107 SER A O 1
ATOM 896 N N . HIS A 1 108 ? -6.957 -5.867 5.489 1.00 94.12 108 HIS A N 1
ATOM 897 C CA . HIS A 1 108 ? -6.534 -4.929 6.525 1.00 94.12 108 HIS A CA 1
ATOM 898 C C . HIS A 1 108 ? -5.454 -5.588 7.377 1.00 94.12 108 HIS A C 1
ATOM 900 O O . HIS A 1 108 ? -5.611 -6.735 7.798 1.00 94.12 108 HIS A O 1
ATOM 906 N N . SER A 1 109 ? -4.348 -4.883 7.592 1.00 94.69 109 SER A N 1
ATOM 907 C CA . SER A 1 109 ? -3.235 -5.411 8.380 1.00 94.69 109 SER A CA 1
ATOM 908 C C . SER A 1 109 ? -3.563 -5.333 9.868 1.00 9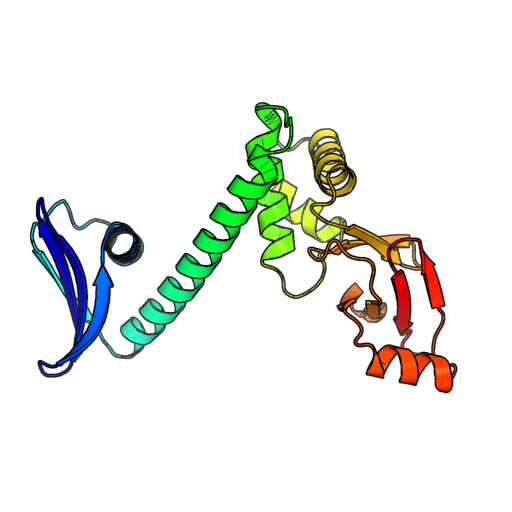4.69 109 SER A C 1
ATOM 910 O O . SER A 1 109 ? -4.014 -4.286 10.344 1.00 94.69 109 SER A O 1
ATOM 912 N N . GLU A 1 110 ? -3.321 -6.418 10.605 1.00 96.12 110 GLU A N 1
ATOM 913 C CA . GLU A 1 110 ? -3.413 -6.406 12.070 1.00 96.12 110 GLU A CA 1
ATOM 914 C C . GLU A 1 110 ? -2.245 -5.584 12.650 1.00 96.12 110 GLU A C 1
ATOM 916 O O . GLU A 1 110 ? -1.139 -5.562 12.102 1.00 96.12 110 GLU A O 1
ATOM 921 N N . TYR A 1 111 ? -2.449 -4.946 13.803 1.00 96.69 111 TYR A N 1
ATOM 922 C CA . TYR A 1 111 ? -1.394 -4.246 14.542 1.00 96.69 111 TYR A CA 1
ATOM 923 C C . TYR A 1 111 ? -0.148 -5.116 14.764 1.00 96.69 111 TYR A C 1
ATOM 925 O O . TYR A 1 111 ? 0.976 -4.648 14.581 1.00 96.69 111 TYR A O 1
ATOM 933 N N . SER A 1 112 ? -0.328 -6.395 15.114 1.00 95.06 112 SER A N 1
ATOM 934 C CA . SER A 1 112 ? 0.791 -7.315 15.343 1.00 95.06 112 SER A CA 1
ATOM 935 C C . SER A 1 112 ? 1.584 -7.615 14.062 1.00 95.06 112 SER A C 1
ATOM 937 O O . SER A 1 112 ? 2.812 -7.685 14.107 1.00 95.06 112 SER A O 1
ATOM 939 N N . GLU A 1 113 ? 0.916 -7.703 12.910 1.00 94.50 113 GLU A N 1
ATOM 940 C CA . GLU A 1 113 ? 1.560 -7.880 11.604 1.00 94.50 113 GLU A CA 1
ATOM 941 C C . GLU A 1 113 ? 2.366 -6.642 11.201 1.00 94.50 113 GLU A C 1
ATOM 943 O O . GLU A 1 113 ? 3.518 -6.761 10.782 1.00 94.50 113 GLU A O 1
ATOM 948 N N . LEU A 1 114 ? 1.793 -5.445 11.374 1.00 95.62 114 LEU A N 1
ATOM 949 C CA . LEU A 1 114 ? 2.498 -4.189 11.103 1.00 95.62 114 LEU A CA 1
ATOM 950 C C . LEU A 1 114 ? 3.686 -3.986 12.040 1.00 95.62 114 LEU A C 1
ATOM 952 O O . LEU A 1 114 ? 4.719 -3.476 11.612 1.00 95.62 114 LEU A O 1
ATOM 956 N N . LYS A 1 115 ? 3.558 -4.409 13.300 1.00 95.56 115 LYS A N 1
ATOM 957 C CA . LYS A 1 115 ? 4.651 -4.377 14.271 1.00 95.56 115 LYS A CA 1
ATOM 958 C C . LYS A 1 115 ? 5.799 -5.289 13.846 1.00 95.56 115 LYS A C 1
ATOM 960 O O . LYS A 1 115 ? 6.946 -4.856 13.880 1.00 95.56 115 LYS A O 1
ATOM 965 N N . ASN A 1 116 ? 5.504 -6.520 13.430 1.00 95.00 116 ASN A N 1
ATOM 966 C CA . ASN A 1 116 ? 6.531 -7.441 12.940 1.00 95.00 116 ASN A CA 1
ATOM 967 C C . ASN A 1 116 ? 7.223 -6.866 11.699 1.00 95.00 116 ASN A C 1
ATOM 969 O O . ASN A 1 116 ? 8.446 -6.784 11.665 1.00 95.00 116 ASN A O 1
ATOM 973 N N . TYR A 1 117 ? 6.443 -6.346 10.745 1.00 94.94 117 TYR A N 1
ATOM 974 C CA . TYR A 1 117 ? 6.982 -5.651 9.576 1.00 94.94 117 TYR A CA 1
ATOM 975 C C . TYR A 1 117 ? 7.897 -4.473 9.957 1.00 94.94 117 TYR A C 1
ATOM 977 O O . TYR A 1 117 ? 8.972 -4.310 9.387 1.00 94.94 117 TYR A O 1
ATOM 985 N N . TYR A 1 118 ? 7.497 -3.657 10.935 1.00 94.56 118 TYR A N 1
ATOM 986 C CA . TYR A 1 118 ? 8.296 -2.534 11.425 1.00 94.56 118 TYR A CA 1
ATOM 987 C C . TYR A 1 118 ? 9.630 -2.989 12.033 1.00 94.56 118 TYR A C 1
ATOM 989 O O . TYR A 1 118 ? 10.670 -2.403 11.744 1.00 94.56 118 TYR A O 1
ATOM 997 N N . ILE A 1 119 ? 9.613 -4.042 12.850 1.00 94.31 119 ILE A N 1
ATOM 998 C CA . ILE A 1 119 ? 10.826 -4.600 13.461 1.00 94.31 119 ILE A CA 1
ATOM 999 C C . ILE A 1 119 ? 11.784 -5.127 12.384 1.00 94.31 119 ILE A C 1
ATOM 1001 O O . ILE A 1 119 ? 12.986 -4.876 12.465 1.00 94.31 119 ILE A O 1
ATOM 1005 N N . ASP A 1 120 ? 11.252 -5.801 11.364 1.00 92.25 120 ASP A N 1
ATOM 1006 C CA . ASP A 1 120 ? 12.048 -6.380 10.279 1.00 92.25 120 ASP A CA 1
ATOM 1007 C C . ASP A 1 120 ? 12.652 -5.307 9.352 1.00 92.25 120 ASP A C 1
ATOM 1009 O O . ASP A 1 120 ? 13.792 -5.434 8.904 1.00 92.25 120 ASP A O 1
ATOM 1013 N N . GLU A 1 121 ? 11.908 -4.233 9.067 1.00 90.94 121 GLU A N 1
ATOM 1014 C CA . GLU A 1 121 ? 12.341 -3.152 8.169 1.00 90.94 121 GLU A CA 1
ATOM 1015 C C . GLU A 1 121 ? 13.332 -2.182 8.848 1.00 90.94 121 GLU A C 1
ATOM 1017 O O . GLU A 1 121 ? 14.205 -1.613 8.185 1.00 90.94 121 GLU A O 1
ATOM 1022 N N . PHE A 1 122 ? 13.224 -1.973 10.167 1.00 90.31 122 PHE A N 1
ATOM 1023 C CA . PHE A 1 122 ? 13.985 -0.950 10.891 1.00 90.31 122 PHE A CA 1
ATOM 1024 C C . PHE A 1 122 ? 14.902 -1.549 11.970 1.00 90.31 122 PHE A C 1
ATOM 1026 O O . PHE A 1 122 ? 14.504 -1.761 13.110 1.00 90.31 122 PHE A O 1
ATOM 1033 N N . LEU A 1 123 ? 16.189 -1.707 11.634 1.00 80.31 123 LEU A N 1
ATOM 1034 C CA . LEU A 1 123 ? 17.231 -2.303 12.496 1.00 80.31 123 LEU A CA 1
ATOM 1035 C C . LEU A 1 123 ? 17.344 -1.705 13.915 1.00 80.31 123 LEU A C 1
ATOM 1037 O O . LEU A 1 123 ? 17.670 -2.425 14.852 1.00 80.31 123 LEU A O 1
ATOM 1041 N N . ASN A 1 124 ? 17.083 -0.404 14.081 1.00 83.19 124 ASN A N 1
ATOM 1042 C CA . ASN A 1 124 ? 17.106 0.297 15.374 1.00 83.19 124 ASN A CA 1
ATOM 1043 C C . ASN A 1 124 ? 15.695 0.783 15.736 1.00 83.19 124 ASN A C 1
ATOM 1045 O O . ASN A 1 124 ? 15.446 1.988 15.839 1.00 83.19 124 ASN A O 1
ATOM 1049 N N . TYR A 1 125 ? 14.754 -0.153 15.837 1.00 80.69 125 TYR A N 1
ATOM 1050 C CA . TYR A 1 125 ? 13.350 0.155 16.072 1.00 80.69 125 TYR A CA 1
ATOM 1051 C C . TYR A 1 125 ? 13.096 0.716 17.482 1.00 80.69 125 TYR A C 1
ATOM 1053 O O . TYR A 1 125 ? 13.735 0.337 18.463 1.00 80.69 125 TYR A O 1
ATOM 1061 N N . ASN A 1 126 ? 12.116 1.615 17.589 1.00 89.25 126 ASN A N 1
ATOM 1062 C CA . ASN A 1 126 ? 11.593 2.116 18.857 1.00 89.25 126 ASN A CA 1
ATOM 1063 C C . ASN A 1 126 ? 10.070 1.956 18.837 1.00 89.25 126 ASN A C 1
ATOM 1065 O O . ASN A 1 126 ? 9.398 2.513 17.973 1.00 89.25 126 ASN A O 1
ATOM 1069 N N . MET A 1 127 ? 9.525 1.204 19.793 1.00 90.44 127 MET A N 1
ATOM 1070 C CA . MET A 1 127 ? 8.089 0.918 19.828 1.00 90.44 127 MET A CA 1
ATOM 1071 C C . MET A 1 127 ? 7.222 2.158 20.070 1.00 90.44 127 MET A C 1
ATOM 1073 O O . MET A 1 127 ? 6.154 2.248 19.482 1.00 90.44 127 MET A O 1
ATOM 1077 N N . GLY A 1 128 ? 7.697 3.147 20.833 1.00 90.56 128 GLY A N 1
ATOM 1078 C CA . GLY A 1 128 ? 6.974 4.416 20.978 1.00 90.56 128 GLY A CA 1
ATOM 1079 C C . GLY A 1 128 ? 6.865 5.160 19.647 1.00 90.56 128 GLY A C 1
ATOM 1080 O O . GLY A 1 128 ? 5.810 5.672 19.303 1.00 90.56 128 GLY A O 1
ATOM 1081 N N . ILE A 1 129 ? 7.924 5.115 18.830 1.00 91.81 129 ILE A N 1
ATOM 1082 C CA . ILE A 1 129 ? 7.907 5.697 17.481 1.00 91.81 129 ILE A CA 1
ATOM 1083 C C . ILE A 1 129 ? 6.912 4.970 16.564 1.00 91.81 129 ILE A C 1
ATOM 1085 O O . ILE A 1 129 ? 6.288 5.603 15.710 1.00 91.81 129 ILE A O 1
ATOM 1089 N N . PHE A 1 130 ? 6.782 3.650 16.703 1.00 94.94 130 PHE A N 1
ATOM 1090 C CA . PHE A 1 130 ? 5.815 2.866 15.938 1.00 94.94 130 PHE A CA 1
ATOM 1091 C C . PHE A 1 130 ? 4.376 3.287 16.246 1.00 94.94 130 PHE A C 1
ATOM 1093 O O . PHE A 1 130 ? 3.636 3.616 15.317 1.00 94.94 130 PHE A O 1
ATOM 1100 N N . ASP A 1 131 ? 4.020 3.344 17.530 1.00 94.25 131 ASP A N 1
ATOM 1101 C CA . ASP A 1 131 ? 2.681 3.735 17.976 1.00 94.25 131 ASP A CA 1
ATOM 1102 C C . ASP A 1 131 ? 2.373 5.190 17.583 1.00 94.25 131 ASP A C 1
ATOM 1104 O O . ASP A 1 131 ? 1.377 5.440 16.902 1.00 94.25 131 ASP A O 1
ATOM 1108 N N . ASP A 1 132 ? 3.300 6.124 17.845 1.00 92.75 132 ASP A N 1
ATOM 1109 C CA . ASP A 1 132 ? 3.184 7.531 17.428 1.00 92.75 132 ASP A CA 1
ATOM 1110 C C . ASP A 1 132 ? 2.952 7.663 15.913 1.00 92.75 132 ASP A C 1
ATOM 1112 O O . ASP A 1 132 ? 2.225 8.539 15.438 1.00 92.75 132 ASP A O 1
ATOM 1116 N N . THR A 1 133 ? 3.587 6.796 15.118 1.00 94.12 133 THR A N 1
ATOM 1117 C CA . THR A 1 133 ? 3.437 6.819 13.662 1.00 94.12 133 THR A CA 1
ATOM 1118 C C . THR A 1 133 ? 2.039 6.383 13.233 1.00 94.12 133 THR A C 1
ATOM 1120 O O . THR A 1 133 ? 1.456 7.014 12.346 1.00 94.12 133 THR A O 1
ATOM 1123 N N . LEU A 1 134 ? 1.493 5.326 13.835 1.00 96.38 134 LEU A N 1
ATOM 1124 C CA . LEU A 1 134 ? 0.130 4.876 13.549 1.00 96.38 134 LEU A CA 1
ATOM 1125 C C . LEU A 1 134 ? -0.892 5.938 13.966 1.00 96.38 134 LEU A C 1
ATOM 1127 O O . LEU A 1 134 ? -1.784 6.259 13.178 1.00 96.38 134 LEU A O 1
ATOM 1131 N N . ASP A 1 135 ? -0.695 6.568 15.123 1.00 94.50 135 ASP A N 1
ATOM 1132 C CA . ASP A 1 135 ? -1.542 7.661 15.600 1.00 94.50 135 ASP A CA 1
ATOM 1133 C C . ASP A 1 135 ? -1.518 8.861 14.650 1.00 94.50 135 ASP A C 1
ATOM 1135 O O . ASP A 1 135 ? -2.571 9.408 14.315 1.00 94.50 135 ASP A O 1
ATOM 1139 N N . ILE A 1 136 ? -0.346 9.240 14.124 1.00 94.44 136 ILE A N 1
ATOM 1140 C CA . ILE A 1 136 ? -0.238 10.285 13.093 1.00 94.44 136 ILE A CA 1
ATOM 1141 C C . ILE A 1 136 ? -1.063 9.914 11.854 1.00 94.44 136 ILE A C 1
ATOM 1143 O O . ILE A 1 136 ? -1.766 10.772 11.310 1.00 94.44 136 ILE A O 1
ATOM 1147 N N . LEU A 1 137 ? -0.986 8.667 11.384 1.00 95.50 137 LEU A N 1
ATOM 1148 C CA . LEU A 1 137 ? -1.719 8.222 10.197 1.00 95.50 137 LEU A CA 1
ATOM 1149 C C . LEU A 1 137 ? -3.241 8.249 10.420 1.00 95.50 137 LEU A C 1
ATOM 1151 O O . LEU A 1 137 ? -3.974 8.718 9.543 1.00 95.50 137 LEU A O 1
ATOM 1155 N N . VAL A 1 138 ? -3.710 7.803 11.589 1.00 95.00 138 VAL A N 1
ATOM 1156 C CA . VAL A 1 138 ? -5.133 7.809 11.967 1.00 95.00 138 VAL A CA 1
ATOM 1157 C C . VAL A 1 138 ? -5.642 9.241 12.164 1.00 95.00 138 VAL A C 1
ATOM 1159 O O . VAL A 1 138 ? -6.641 9.632 11.559 1.00 95.00 138 VAL A O 1
ATOM 1162 N N . ALA A 1 139 ? -4.930 10.066 12.937 1.00 93.44 139 ALA A N 1
ATOM 1163 C CA . ALA A 1 139 ? -5.326 11.444 13.243 1.00 93.44 139 ALA A CA 1
ATOM 1164 C C . ALA A 1 139 ? -5.430 12.324 11.987 1.00 93.44 139 ALA A C 1
ATOM 1166 O O . ALA A 1 139 ? -6.278 13.214 11.909 1.00 93.44 139 ALA A O 1
ATOM 1167 N N . ASN A 1 140 ? -4.602 12.050 10.974 1.00 93.88 140 ASN A N 1
ATOM 1168 C CA . ASN A 1 140 ? -4.638 12.752 9.692 1.00 93.88 140 ASN A CA 1
ATOM 1169 C C . ASN A 1 140 ? -5.562 12.096 8.654 1.00 93.88 140 ASN A C 1
ATOM 1171 O O . ASN A 1 140 ? -5.528 12.484 7.485 1.00 93.88 140 ASN A O 1
ATOM 1175 N N . LYS A 1 141 ? -6.396 11.129 9.061 1.00 92.94 141 LYS A N 1
ATOM 1176 C CA . LYS A 1 141 ? -7.360 10.432 8.195 1.00 92.94 141 LYS A CA 1
ATOM 1177 C C . LYS A 1 141 ? -6.706 9.843 6.945 1.00 92.94 141 LYS A C 1
ATOM 1179 O O . LYS A 1 141 ? -7.251 9.951 5.848 1.00 92.94 141 LYS A O 1
ATOM 1184 N N . LEU A 1 142 ? -5.517 9.262 7.097 1.00 94.00 142 LEU A N 1
ATOM 1185 C CA . LEU A 1 142 ? -4.833 8.538 6.020 1.00 94.00 142 LEU A CA 1
ATOM 1186 C C . LEU A 1 142 ? -5.146 7.045 6.025 1.00 94.00 142 LEU A C 1
ATOM 1188 O O . LEU A 1 142 ? -4.993 6.398 4.986 1.00 94.00 142 LEU A O 1
ATOM 1192 N N . ILE A 1 143 ? -5.562 6.546 7.189 1.00 95.44 143 ILE A N 1
ATOM 1193 C CA . ILE A 1 143 ? -6.045 5.195 7.469 1.00 95.44 143 ILE A CA 1
ATOM 1194 C C . ILE A 1 143 ? -7.156 5.273 8.528 1.00 95.44 143 ILE A C 1
ATOM 1196 O O . ILE A 1 143 ? -7.313 6.309 9.182 1.00 95.44 143 ILE A O 1
ATOM 1200 N N . GLN A 1 144 ? -7.885 4.180 8.728 1.00 94.56 144 GLN A N 1
ATOM 1201 C CA . GLN A 1 144 ? -8.783 3.985 9.869 1.00 94.56 144 GLN A CA 1
ATOM 1202 C C . GLN A 1 144 ? -8.259 2.894 10.797 1.00 94.56 144 GLN A C 1
ATOM 1204 O O . GLN A 1 144 ? -7.650 1.929 10.344 1.00 94.56 144 GLN A O 1
ATOM 1209 N N . ALA A 1 145 ? -8.527 3.055 12.091 1.00 94.88 145 ALA A N 1
ATOM 1210 C CA . ALA A 1 145 ? -8.315 2.042 13.117 1.00 94.88 145 ALA A CA 1
ATOM 1211 C C . ALA A 1 145 ? -9.642 1.324 13.392 1.00 94.88 145 ALA A C 1
ATOM 1213 O O . ALA A 1 145 ? -10.643 1.984 13.674 1.00 94.88 145 ALA A O 1
ATOM 1214 N N . ILE A 1 146 ? -9.652 -0.004 13.319 1.00 94.44 146 ILE A N 1
ATOM 1215 C CA . ILE A 1 146 ? -10.857 -0.822 13.497 1.00 94.44 146 ILE A CA 1
ATOM 1216 C C . ILE A 1 146 ? -10.617 -1.808 14.634 1.00 94.44 146 ILE A C 1
ATOM 1218 O O . ILE A 1 146 ? -9.672 -2.600 14.589 1.00 94.44 146 ILE A O 1
ATOM 1222 N N . TYR A 1 147 ? -11.482 -1.759 15.648 1.00 92.81 147 TYR A N 1
ATOM 1223 C CA . TYR A 1 147 ? -11.423 -2.659 16.795 1.00 92.81 147 TYR A CA 1
ATOM 1224 C C . TYR A 1 147 ? -12.480 -3.750 16.681 1.00 92.81 147 TYR A C 1
ATOM 1226 O O . TYR A 1 147 ? -13.682 -3.496 16.733 1.00 92.81 147 TYR A O 1
ATOM 1234 N N . THR A 1 148 ? -12.012 -4.984 16.636 1.00 91.06 148 THR A N 1
ATOM 1235 C CA . THR A 1 148 ? -12.847 -6.189 16.732 1.00 91.06 148 THR A CA 1
ATOM 1236 C C . THR A 1 148 ? -13.314 -6.424 18.175 1.00 91.06 148 THR A C 1
ATOM 1238 O O . THR A 1 148 ? -12.917 -5.713 19.108 1.00 91.06 148 THR A O 1
ATOM 1241 N N . ASP A 1 149 ? -14.240 -7.355 18.374 1.00 85.31 149 ASP A N 1
ATOM 1242 C CA . ASP A 1 149 ? -14.823 -7.696 19.681 1.00 85.31 149 ASP A CA 1
ATOM 1243 C C . ASP A 1 149 ? -13.844 -8.397 20.630 1.00 85.31 149 ASP A C 1
ATOM 1245 O O . ASP A 1 149 ? -13.819 -8.067 21.814 1.00 85.31 149 ASP A O 1
ATOM 1249 N N . ASP A 1 150 ? -12.973 -9.255 20.106 1.00 88.31 150 ASP A N 1
ATOM 1250 C CA . ASP A 1 150 ? -11.876 -9.911 20.829 1.00 88.31 150 ASP A CA 1
ATOM 1251 C C . ASP A 1 150 ? -10.687 -8.972 21.135 1.00 88.31 150 ASP A C 1
ATOM 1253 O O . ASP A 1 150 ? -9.663 -9.395 21.679 1.00 88.31 150 ASP A O 1
ATOM 1257 N N . GLY A 1 151 ? -10.821 -7.681 20.812 1.00 90.19 151 GLY A N 1
ATOM 1258 C CA . GLY A 1 151 ? -9.852 -6.637 21.131 1.00 90.19 151 GLY A CA 1
ATOM 1259 C C . GLY A 1 151 ? -8.707 -6.501 20.128 1.00 90.19 151 GLY A C 1
ATOM 1260 O O . GLY A 1 151 ? -7.751 -5.775 20.408 1.00 90.19 151 GLY A O 1
ATOM 1261 N N . LYS A 1 152 ? -8.766 -7.155 18.959 1.00 93.06 152 LYS A N 1
ATOM 1262 C CA . LYS A 1 152 ? -7.766 -6.956 17.898 1.00 93.06 152 LYS A CA 1
ATOM 1263 C C . LYS A 1 152 ? -7.957 -5.628 17.177 1.00 93.06 152 LYS A C 1
ATOM 1265 O O . LYS A 1 152 ? -9.082 -5.224 16.878 1.00 93.06 152 LYS A O 1
ATOM 1270 N N . LEU A 1 153 ? -6.830 -4.989 16.864 1.00 95.44 153 LEU A N 1
ATOM 1271 C CA . LEU A 1 153 ? -6.751 -3.725 16.140 1.00 95.44 153 LEU A CA 1
ATOM 1272 C C . LEU A 1 153 ? -6.255 -3.966 14.712 1.00 95.44 153 LEU A C 1
ATOM 1274 O O . LEU A 1 153 ? -5.161 -4.498 14.514 1.00 95.44 153 LEU A O 1
ATOM 1278 N N . PHE A 1 154 ? -7.051 -3.537 13.739 1.00 96.44 154 PHE A N 1
ATOM 1279 C CA . PHE A 1 154 ? -6.740 -3.581 12.313 1.00 96.44 154 PHE A CA 1
ATOM 1280 C C . PHE A 1 154 ? -6.679 -2.175 11.722 1.00 96.44 154 PHE A C 1
ATOM 1282 O O . PHE A 1 154 ? -7.307 -1.247 12.238 1.00 96.44 154 PHE A O 1
ATOM 1289 N N . PHE A 1 155 ? -5.945 -2.035 10.616 1.00 96.50 155 PHE A N 1
ATOM 1290 C CA . PHE A 1 155 ? -5.810 -0.768 9.905 1.00 96.50 155 PHE A CA 1
ATOM 1291 C C . PHE A 1 155 ? -6.306 -0.853 8.470 1.00 96.50 155 PHE A C 1
ATOM 1293 O O . PHE A 1 155 ? -5.838 -1.673 7.675 1.00 96.50 155 PHE A O 1
ATOM 1300 N N . ASP A 1 156 ? -7.216 0.053 8.134 1.00 95.00 156 ASP A N 1
ATOM 1301 C CA . ASP A 1 156 ? -7.817 0.145 6.814 1.00 95.00 156 ASP A CA 1
ATOM 1302 C C . ASP A 1 156 ? -7.291 1.351 6.032 1.00 95.00 156 ASP A C 1
ATOM 1304 O O . ASP A 1 156 ? -7.143 2.454 6.555 1.00 95.00 156 ASP A O 1
ATOM 1308 N N . LYS A 1 157 ? -7.009 1.135 4.747 1.00 92.88 157 LYS A N 1
ATOM 1309 C CA . LYS A 1 157 ? -6.628 2.174 3.790 1.00 92.88 157 LYS A CA 1
ATOM 1310 C C . LYS A 1 157 ? -7.808 3.030 3.336 1.00 92.88 157 LYS A C 1
ATOM 1312 O O . LYS A 1 157 ? -7.575 4.133 2.841 1.00 92.88 157 LYS A O 1
ATOM 1317 N N . ASN A 1 158 ? -9.039 2.529 3.435 1.00 90.88 158 ASN A N 1
ATOM 1318 C CA . ASN A 1 158 ? -10.229 3.312 3.151 1.00 90.88 158 ASN A CA 1
ATOM 1319 C C . ASN A 1 158 ? -10.549 4.199 4.360 1.00 90.88 158 ASN A C 1
ATOM 1321 O O . ASN A 1 158 ? -10.707 3.737 5.482 1.00 90.88 158 ASN A O 1
ATOM 1325 N N . THR A 1 159 ? -10.594 5.508 4.126 1.00 89.88 159 THR A N 1
ATOM 1326 C CA . THR A 1 159 ? -10.732 6.512 5.188 1.00 89.88 159 THR A CA 1
ATOM 1327 C C . THR A 1 159 ? -12.179 6.899 5.456 1.00 89.88 159 THR A C 1
ATOM 1329 O O . THR A 1 159 ? -12.449 7.643 6.402 1.00 89.88 159 THR A O 1
ATOM 1332 N N . GLN A 1 160 ? -13.110 6.407 4.634 1.00 90.00 160 GLN A N 1
ATOM 1333 C CA . GLN A 1 160 ? -14.542 6.618 4.804 1.00 90.00 160 GLN A CA 1
ATOM 1334 C C . GLN A 1 160 ? -15.150 5.496 5.643 1.00 90.00 160 GLN A C 1
ATOM 1336 O O . GLN A 1 160 ? -14.793 4.341 5.427 1.00 90.00 160 GLN A O 1
ATOM 1341 N N . PRO A 1 161 ? -16.060 5.794 6.585 1.00 88.81 161 PRO A N 1
ATOM 1342 C CA . PRO A 1 161 ? -16.739 4.757 7.352 1.00 88.81 161 PRO A CA 1
ATOM 1343 C C . PRO A 1 161 ? -17.497 3.777 6.451 1.00 88.81 161 PRO A C 1
ATOM 1345 O O . PRO A 1 161 ? -18.230 4.197 5.554 1.00 88.81 161 PRO A O 1
ATOM 1348 N N . HIS A 1 162 ? -17.315 2.484 6.687 1.00 91.06 162 HIS A N 1
ATOM 1349 C CA . HIS A 1 162 ? -17.985 1.390 5.981 1.00 91.06 162 HIS A CA 1
ATOM 1350 C C . HIS A 1 162 ? -17.871 0.106 6.804 1.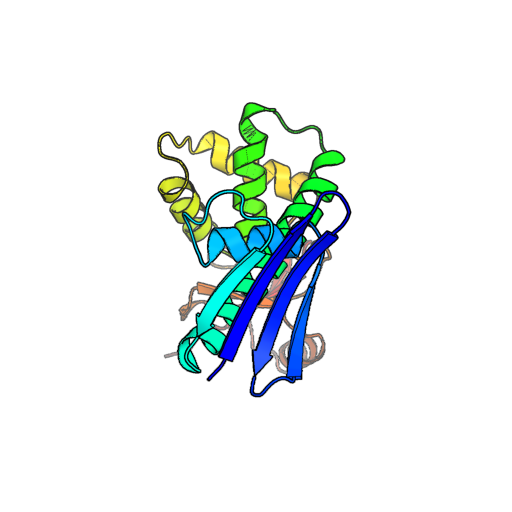00 91.06 162 HIS A C 1
ATOM 1352 O O . HIS A 1 162 ? -17.205 0.079 7.830 1.00 91.06 162 HIS A O 1
ATOM 1358 N N . ASN A 1 163 ? -18.574 -0.942 6.392 1.00 92.38 163 ASN A N 1
ATOM 1359 C CA . ASN A 1 163 ? -18.697 -2.154 7.189 1.00 92.38 163 ASN A CA 1
ATOM 1360 C C . ASN A 1 163 ? -17.611 -3.178 6.869 1.00 92.38 163 ASN A C 1
ATOM 1362 O O . ASN A 1 163 ? -17.131 -3.247 5.738 1.00 92.38 163 ASN A O 1
ATOM 1366 N N . HIS A 1 164 ? -17.328 -4.052 7.834 1.00 93.12 164 HIS A N 1
ATOM 1367 C CA . HIS A 1 164 ? -16.298 -5.084 7.734 1.00 93.12 164 HIS A CA 1
ATOM 1368 C C . HIS A 1 164 ? -16.803 -6.440 8.216 1.00 93.12 164 HIS A C 1
ATOM 1370 O O . HIS A 1 164 ? -17.667 -6.527 9.086 1.00 93.12 164 HIS A O 1
ATOM 1376 N N . ILE A 1 165 ? -16.224 -7.506 7.670 1.00 91.56 165 ILE A N 1
ATOM 1377 C CA . ILE A 1 165 ? -16.398 -8.878 8.150 1.00 91.56 165 ILE A CA 1
ATOM 1378 C C . ILE A 1 165 ? -15.101 -9.306 8.834 1.00 91.56 165 ILE A C 1
ATOM 1380 O O . ILE A 1 165 ? -14.033 -9.286 8.213 1.00 91.56 165 ILE A O 1
ATOM 1384 N N . TYR A 1 166 ? -15.197 -9.718 10.096 1.00 92.56 166 TYR A N 1
ATOM 1385 C CA . TYR A 1 166 ? -14.091 -10.282 10.859 1.00 92.56 166 TYR A CA 1
ATOM 1386 C C . TYR A 1 166 ? -14.208 -11.803 10.946 1.00 92.56 166 TYR A C 1
ATOM 1388 O O . TYR A 1 166 ? -15.141 -12.346 11.535 1.00 92.56 166 TYR A O 1
ATOM 1396 N N . PHE A 1 167 ? -13.230 -12.502 10.377 1.00 90.69 167 PHE A N 1
ATOM 1397 C CA . PHE A 1 167 ? -13.097 -13.949 10.490 1.00 90.69 167 PHE A CA 1
ATOM 1398 C C . PHE A 1 167 ? -12.145 -14.287 11.641 1.00 90.69 167 PHE A C 1
ATOM 1400 O O . PHE A 1 167 ? -10.929 -14.374 11.438 1.00 90.69 167 PHE A O 1
ATOM 1407 N N . SER A 1 168 ? -12.694 -14.491 12.842 1.00 89.19 168 SER A N 1
ATOM 1408 C CA . SER A 1 168 ? -11.917 -14.653 14.084 1.00 89.19 168 SER A CA 1
ATOM 1409 C C . SER A 1 168 ? -10.921 -15.820 14.034 1.00 89.19 168 SER A C 1
ATOM 1411 O O . SER A 1 168 ? -9.759 -15.666 14.408 1.00 89.19 168 SER A O 1
ATOM 1413 N N . GLN A 1 169 ? -11.321 -16.963 13.466 1.00 88.69 169 GLN A N 1
ATOM 1414 C CA . GLN A 1 169 ? -10.456 -18.142 13.314 1.00 88.69 169 GLN A CA 1
ATOM 1415 C C . GLN A 1 169 ? -9.195 -17.852 12.483 1.00 88.69 169 GLN A C 1
ATOM 1417 O O . GLN A 1 169 ? -8.117 -18.368 12.779 1.00 88.69 169 GLN A O 1
ATOM 1422 N N . TYR A 1 170 ? -9.326 -17.025 11.444 1.00 89.31 170 TYR A N 1
ATOM 1423 C CA . TYR A 1 170 ? -8.231 -16.683 10.535 1.00 89.31 170 TYR A CA 1
ATOM 1424 C C . TYR A 1 170 ? -7.549 -15.361 10.893 1.00 89.31 170 TYR A C 1
ATOM 1426 O O . TYR A 1 170 ? -6.615 -14.974 10.195 1.00 89.31 170 TYR A O 1
ATOM 1434 N N . LYS A 1 171 ? -8.028 -14.663 11.935 1.00 89.38 171 LYS A N 1
ATOM 1435 C CA . LYS A 1 171 ? -7.604 -13.307 12.316 1.00 89.38 171 LYS A CA 1
ATOM 1436 C C . LYS A 1 171 ? -7.572 -12.356 11.119 1.00 89.38 171 LYS A C 1
ATOM 1438 O O . LYS A 1 171 ? -6.620 -11.610 10.915 1.00 89.38 171 LYS A O 1
ATOM 1443 N N . LYS A 1 172 ? -8.612 -12.420 10.287 1.00 92.19 172 LYS A N 1
ATOM 1444 C CA . LYS A 1 172 ? -8.670 -11.684 9.024 1.00 92.19 172 LYS A CA 1
ATOM 1445 C C . LYS A 1 172 ? -9.873 -10.759 8.998 1.00 92.19 172 LYS A C 1
ATOM 1447 O O . LYS A 1 172 ? -11.001 -11.218 9.154 1.00 92.19 172 LYS A O 1
ATOM 1452 N N . LEU A 1 173 ? -9.623 -9.482 8.736 1.00 93.12 173 LEU A N 1
ATOM 1453 C CA . LEU A 1 173 ? -10.648 -8.470 8.513 1.00 93.12 173 LEU A CA 1
ATOM 1454 C C . LEU A 1 173 ? -10.694 -8.107 7.020 1.00 93.12 173 LEU A C 1
ATOM 1456 O O . LEU A 1 173 ? -9.643 -7.960 6.383 1.00 93.12 173 LEU A O 1
ATOM 1460 N N . VAL A 1 174 ? -11.897 -7.963 6.465 1.00 92.31 174 VAL A N 1
ATOM 1461 C CA . VAL A 1 174 ? -12.129 -7.524 5.077 1.00 92.31 174 VAL A CA 1
ATOM 1462 C C . VAL A 1 174 ? -13.342 -6.602 4.982 1.00 92.31 174 VAL A C 1
ATOM 1464 O O . VAL A 1 174 ? -14.263 -6.717 5.791 1.00 92.31 174 VAL A O 1
ATOM 1467 N N . ASP A 1 175 ? -13.382 -5.764 3.949 1.00 92.50 175 ASP A N 1
ATOM 1468 C CA . ASP A 1 175 ? -14.559 -4.966 3.596 1.00 92.50 175 ASP A CA 1
ATOM 1469 C C . ASP A 1 175 ? -15.809 -5.841 3.415 1.00 92.50 175 ASP A C 1
ATOM 1471 O O . ASP A 1 175 ? -15.777 -6.907 2.789 1.00 92.50 175 ASP A O 1
ATOM 1475 N N . CYS A 1 176 ? -16.938 -5.351 3.920 1.00 90.94 176 CYS A N 1
ATOM 1476 C CA . CYS A 1 176 ? -18.260 -5.914 3.700 1.00 90.94 176 CYS A CA 1
ATOM 1477 C C . CYS A 1 176 ? -19.013 -5.071 2.666 1.00 90.94 176 CYS A C 1
ATOM 1479 O O . CYS A 1 176 ? -19.161 -3.857 2.826 1.00 90.94 176 CYS A O 1
ATOM 1481 N N . SER A 1 177 ? -19.530 -5.708 1.615 1.00 90.31 177 SER A N 1
ATOM 1482 C CA . SER A 1 177 ? -20.426 -5.025 0.680 1.00 90.31 177 SER A CA 1
ATOM 1483 C C . SER A 1 177 ? -21.783 -4.736 1.326 1.00 90.31 177 SER A C 1
ATOM 1485 O O . SER A 1 177 ? -22.210 -5.427 2.251 1.00 90.31 177 SER A O 1
ATOM 1487 N N . THR A 1 178 ? -22.502 -3.748 0.790 1.00 88.25 178 THR A N 1
ATOM 1488 C CA . THR A 1 178 ? -23.872 -3.417 1.216 1.00 88.25 178 THR A CA 1
ATOM 1489 C C . THR A 1 178 ? -24.801 -4.627 1.162 1.00 88.25 178 THR A C 1
ATOM 1491 O O . THR A 1 178 ? -25.526 -4.882 2.117 1.00 88.25 178 THR A O 1
ATOM 1494 N N . ASP A 1 179 ? -24.716 -5.427 0.097 1.00 88.50 179 ASP A N 1
ATOM 1495 C CA . ASP A 1 179 ? -25.561 -6.613 -0.085 1.00 88.50 179 ASP A CA 1
ATOM 1496 C C . ASP A 1 179 ? -25.305 -7.670 0.999 1.00 88.50 179 ASP A C 1
ATOM 1498 O O . ASP A 1 179 ? -26.237 -8.301 1.503 1.00 88.50 179 ASP A O 1
ATOM 1502 N N . MET A 1 180 ? -24.038 -7.847 1.389 1.00 87.38 180 MET A N 1
ATOM 1503 C CA . MET A 1 180 ? -23.656 -8.768 2.460 1.00 87.38 180 MET A CA 1
ATOM 1504 C C . MET A 1 180 ? -24.084 -8.237 3.827 1.00 87.38 180 MET A C 1
ATOM 1506 O O . MET A 1 180 ? -24.629 -8.994 4.627 1.00 87.38 180 MET A O 1
ATOM 1510 N N . THR A 1 181 ? -23.914 -6.937 4.083 1.00 86.38 181 THR A N 1
ATOM 1511 C CA . THR A 1 181 ? -24.460 -6.284 5.280 1.00 86.38 181 THR A CA 1
ATOM 1512 C C . THR A 1 181 ? -25.963 -6.532 5.403 1.00 86.38 181 THR A C 1
ATOM 1514 O O . THR A 1 181 ? -26.416 -6.996 6.449 1.00 86.38 181 THR A O 1
ATOM 1517 N N . ASP A 1 182 ? -26.731 -6.288 4.341 1.00 86.94 182 ASP A N 1
ATOM 1518 C CA . ASP A 1 182 ? -28.182 -6.489 4.338 1.00 86.94 182 ASP A CA 1
ATOM 1519 C C . ASP A 1 182 ? -28.556 -7.948 4.600 1.00 86.94 182 ASP A C 1
ATOM 1521 O O . ASP A 1 182 ? -29.498 -8.231 5.345 1.00 86.94 182 ASP A O 1
ATOM 1525 N N . PHE A 1 183 ? -27.816 -8.885 4.003 1.00 88.00 183 PHE A N 1
ATOM 1526 C CA . PHE A 1 183 ? -27.998 -10.310 4.245 1.00 88.00 183 PHE A CA 1
ATOM 1527 C C . PHE A 1 183 ? -27.785 -10.661 5.724 1.00 88.00 183 PHE A C 1
ATOM 1529 O O . PHE A 1 183 ? -28.624 -11.341 6.320 1.00 88.00 183 PHE A O 1
ATOM 1536 N N . PHE A 1 184 ? -26.709 -10.176 6.342 1.00 85.50 184 PHE A N 1
ATOM 1537 C CA . PHE A 1 184 ? -26.405 -10.479 7.740 1.00 85.50 184 PHE A CA 1
ATOM 1538 C C . PHE A 1 184 ? -27.397 -9.855 8.718 1.00 85.50 184 PHE A C 1
ATOM 1540 O O . PHE A 1 184 ? -27.836 -10.534 9.647 1.00 85.50 184 PHE A O 1
ATOM 1547 N N . LEU A 1 185 ? -27.804 -8.606 8.473 1.00 84.12 185 LEU A N 1
ATOM 1548 C CA . LEU A 1 185 ? -28.798 -7.913 9.292 1.00 84.12 185 LEU A CA 1
ATOM 1549 C C . LEU A 1 185 ? -30.176 -8.583 9.216 1.00 84.12 185 LEU A C 1
ATOM 1551 O O . LEU A 1 185 ? -30.842 -8.720 10.236 1.00 84.12 185 LEU A O 1
ATOM 1555 N N . LYS A 1 186 ? -30.610 -9.033 8.031 1.00 86.81 186 LYS A N 1
ATOM 1556 C CA . LYS A 1 186 ? -31.924 -9.685 7.862 1.00 86.81 186 LYS A CA 1
ATOM 1557 C C . LYS A 1 186 ? -32.015 -11.041 8.550 1.00 86.81 186 LYS A C 1
ATOM 1559 O O . LYS A 1 186 ? -33.087 -11.411 9.017 1.00 86.81 186 LYS A O 1
ATOM 1564 N N . ASN A 1 187 ? -30.918 -11.792 8.569 1.00 80.94 187 ASN A N 1
ATOM 1565 C CA . ASN A 1 187 ? -30.922 -13.172 9.044 1.00 80.94 187 ASN A CA 1
ATOM 1566 C C . ASN A 1 187 ? -30.431 -13.325 10.498 1.00 80.94 187 ASN A C 1
ATOM 1568 O O . ASN A 1 187 ? -30.416 -14.446 10.995 1.00 80.94 187 ASN A O 1
ATOM 1572 N N . ASN A 1 188 ? -30.033 -12.239 11.180 1.00 75.19 188 ASN A N 1
ATOM 1573 C CA . ASN A 1 188 ? -29.507 -12.259 12.557 1.00 75.19 188 ASN A CA 1
ATOM 1574 C C . ASN A 1 188 ? -28.394 -13.306 12.779 1.00 75.19 188 ASN A C 1
ATOM 1576 O O . ASN A 1 188 ? -28.344 -13.965 13.813 1.00 75.19 188 ASN A O 1
ATOM 1580 N N . ILE A 1 189 ? -27.511 -13.487 11.791 1.00 69.38 189 ILE A N 1
ATOM 1581 C CA . ILE A 1 189 ? -26.526 -14.587 11.791 1.00 69.38 189 ILE A CA 1
ATOM 1582 C C . ILE A 1 189 ? -25.298 -14.265 12.663 1.00 69.38 189 ILE A C 1
ATOM 1584 O O . ILE A 1 189 ? -24.527 -15.166 12.978 1.00 69.38 189 ILE A O 1
ATOM 1588 N N . MET A 1 190 ? -25.087 -13.004 13.060 1.00 72.75 190 MET A N 1
ATOM 1589 C CA . MET A 1 190 ? -23.818 -12.568 13.652 1.00 72.75 190 MET A CA 1
ATOM 1590 C C . MET A 1 190 ? -23.942 -11.607 14.824 1.00 72.75 190 MET A C 1
ATOM 1592 O O . MET A 1 190 ? -24.875 -10.807 14.902 1.00 72.75 190 MET A O 1
ATOM 1596 N N . GLU A 1 191 ? -22.919 -11.638 15.677 1.00 72.62 191 GLU A N 1
ATOM 1597 C CA . GLU A 1 191 ? -22.642 -10.574 16.633 1.00 72.62 191 GLU A CA 1
ATOM 1598 C C . GLU A 1 191 ? -22.151 -9.322 15.894 1.00 72.62 191 GLU A C 1
ATOM 1600 O O . GLU A 1 191 ? -21.356 -9.391 14.950 1.00 72.62 191 GLU A O 1
ATOM 1605 N N . ILE A 1 192 ? -22.671 -8.165 16.309 1.00 77.00 192 ILE A N 1
ATOM 1606 C CA . ILE A 1 192 ? -22.402 -6.878 15.668 1.00 77.00 192 ILE A CA 1
ATOM 1607 C C . ILE A 1 192 ? -21.756 -5.959 16.692 1.00 77.00 192 ILE A C 1
ATOM 1609 O O . ILE A 1 192 ? -22.397 -5.548 17.663 1.00 77.00 192 ILE A O 1
ATOM 1613 N N . LYS A 1 193 ? -20.519 -5.549 16.416 1.00 75.12 193 LYS A N 1
ATOM 1614 C CA . LYS A 1 193 ? -19.890 -4.430 17.111 1.00 75.12 193 LYS A CA 1
ATOM 1615 C C . LYS A 1 193 ? -19.986 -3.192 16.230 1.00 75.12 193 LYS 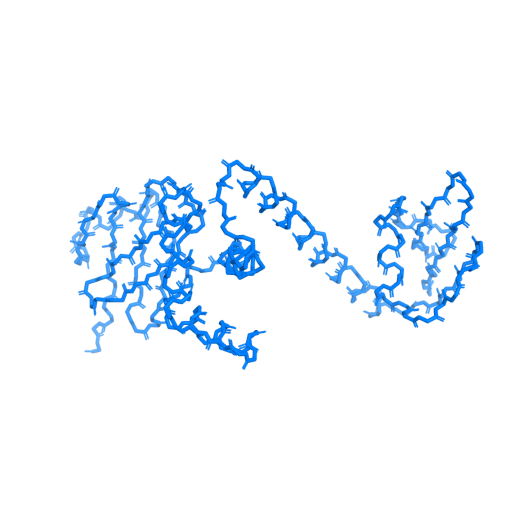A C 1
ATOM 1617 O O . LYS A 1 193 ? -19.522 -3.183 15.093 1.00 75.12 193 LYS A O 1
ATOM 1622 N N . LYS A 1 194 ? -20.621 -2.142 16.747 1.00 72.62 194 LYS A N 1
ATOM 1623 C CA . LYS A 1 194 ? -20.721 -0.850 16.064 1.00 72.62 194 LYS A CA 1
ATOM 1624 C C . LYS A 1 194 ? -19.682 0.106 16.634 1.00 72.62 194 LYS A C 1
ATOM 1626 O O . LYS A 1 194 ? -19.636 0.294 17.848 1.00 72.62 194 LYS A O 1
ATOM 1631 N N . ASP A 1 195 ? -18.907 0.737 15.765 1.00 67.25 195 ASP A N 1
ATOM 1632 C CA . ASP A 1 195 ? -18.025 1.845 16.119 1.00 67.25 195 ASP A CA 1
ATOM 1633 C C . ASP A 1 195 ? -18.309 3.076 15.229 1.00 67.25 195 ASP A C 1
ATOM 1635 O O . ASP A 1 195 ? -19.293 3.120 14.484 1.00 67.25 195 ASP A O 1
ATOM 1639 N N . SER A 1 196 ? -17.500 4.131 15.362 1.00 71.00 196 SER A N 1
ATOM 1640 C CA . SER A 1 196 ? -17.612 5.343 14.536 1.00 71.00 196 SER A CA 1
ATOM 1641 C C . SER A 1 196 ? -17.131 5.156 13.091 1.00 71.00 196 SER A C 1
ATOM 1643 O O . SER A 1 196 ? -17.361 6.034 12.260 1.00 71.00 196 SER A O 1
ATOM 1645 N N . ASN A 1 197 ? -16.446 4.051 12.806 1.00 77.56 197 ASN A N 1
ATOM 1646 C CA . ASN A 1 197 ? -15.811 3.731 11.531 1.00 77.56 197 ASN A CA 1
ATOM 1647 C C . ASN A 1 197 ? -16.618 2.696 10.732 1.00 77.56 197 ASN A C 1
ATOM 1649 O O . ASN A 1 197 ? -16.369 2.531 9.542 1.00 77.56 197 ASN A O 1
ATOM 1653 N N . GLY A 1 198 ? -17.635 2.085 11.338 1.00 78.06 198 GLY A N 1
ATOM 1654 C CA . GLY A 1 198 ? -18.557 1.177 10.680 1.00 78.06 198 GLY A CA 1
ATOM 1655 C C . GLY A 1 198 ? -19.147 0.138 11.621 1.00 78.06 198 GLY A C 1
ATOM 1656 O O . GLY A 1 198 ? -19.130 0.258 12.848 1.00 78.06 198 GLY A O 1
ATOM 1657 N N . GLN A 1 199 ? -19.726 -0.896 11.023 1.00 83.88 199 GLN A N 1
ATOM 1658 C CA . GLN A 1 199 ? -20.104 -2.112 11.732 1.00 83.88 199 GLN A CA 1
ATOM 1659 C C . GLN A 1 199 ? -19.092 -3.207 11.417 1.00 83.88 199 GLN A C 1
ATOM 1661 O O . GLN A 1 199 ? -18.814 -3.478 10.248 1.00 83.88 199 GLN A O 1
ATOM 1666 N N . VAL A 1 200 ? -18.597 -3.865 12.461 1.00 86.19 200 VAL A N 1
ATOM 1667 C CA . VAL A 1 200 ? -17.798 -5.082 12.348 1.00 86.19 200 VAL A CA 1
ATOM 1668 C C . VAL A 1 200 ? -18.711 -6.264 12.641 1.00 86.19 200 VAL A C 1
ATOM 1670 O O . VAL A 1 200 ? -19.268 -6.381 13.736 1.00 86.19 200 VAL A O 1
ATOM 1673 N N . PHE A 1 201 ? -18.885 -7.111 11.633 1.00 86.19 201 PHE A N 1
ATOM 1674 C CA . PHE A 1 201 ? -19.634 -8.355 11.715 1.00 86.19 201 PHE A CA 1
ATOM 1675 C C . PHE A 1 201 ? -18.666 -9.503 12.003 1.00 86.19 201 PHE A C 1
ATOM 1677 O O . PHE A 1 201 ? -17.808 -9.797 11.165 1.00 86.19 201 PHE A O 1
ATOM 1684 N N . THR A 1 202 ? -18.789 -10.149 13.162 1.00 84.25 202 THR A N 1
ATOM 1685 C CA . THR A 1 202 ? -17.861 -11.219 13.552 1.00 84.25 202 THR A CA 1
ATOM 1686 C C . THR A 1 202 ? -18.426 -12.595 13.239 1.00 84.25 202 THR A C 1
ATOM 1688 O O . THR A 1 202 ? -19.490 -12.987 13.718 1.00 84.25 202 THR A O 1
ATOM 1691 N N . LEU A 1 203 ? -17.662 -13.359 12.459 1.00 81.75 203 LEU A N 1
ATOM 1692 C CA . LEU A 1 203 ? -17.912 -14.768 12.198 1.00 81.75 203 LEU A CA 1
ATOM 1693 C C . LEU A 1 203 ? -17.088 -15.616 13.167 1.00 81.75 203 LEU A C 1
ATOM 1695 O O . LEU A 1 203 ? -15.865 -15.747 13.032 1.00 81.75 203 LEU A O 1
ATOM 1699 N N . TYR A 1 204 ? -17.781 -16.222 14.126 1.00 75.69 204 TYR A N 1
ATOM 1700 C CA . TYR A 1 204 ? -17.272 -17.344 14.903 1.00 75.69 204 TYR A CA 1
ATOM 1701 C C . TYR A 1 204 ? -17.637 -18.635 14.175 1.00 75.69 204 TYR A C 1
ATOM 1703 O O . TYR A 1 204 ? -18.808 -18.903 13.918 1.00 75.69 204 TYR A O 1
ATOM 1711 N N . THR A 1 205 ? -16.654 -19.458 13.832 1.00 63.47 205 THR A N 1
ATOM 1712 C CA . THR A 1 205 ? -16.947 -20.847 13.476 1.00 63.47 205 THR A CA 1
ATOM 1713 C C . THR A 1 205 ? -17.321 -21.591 14.750 1.00 63.47 205 THR A C 1
ATOM 1715 O O . THR A 1 205 ? -16.462 -21.812 15.604 1.00 63.47 205 THR A O 1
ATOM 1718 N N . THR A 1 206 ? -18.586 -21.977 14.879 1.00 52.56 206 THR A N 1
ATOM 1719 C CA . THR A 1 206 ? -18.986 -23.054 15.783 1.00 52.56 206 THR A CA 1
ATOM 1720 C C . THR A 1 206 ? -18.360 -24.351 15.270 1.00 52.56 206 THR A C 1
ATOM 1722 O O . THR A 1 206 ? -18.627 -24.767 14.142 1.00 52.56 206 THR A O 1
ATOM 1725 N N . ILE A 1 207 ? -17.463 -24.938 16.066 1.00 39.06 207 ILE A N 1
ATOM 1726 C CA . ILE A 1 207 ? -17.055 -26.344 15.918 1.00 39.06 207 ILE A CA 1
ATOM 1727 C C . ILE A 1 207 ? -18.144 -27.203 16.552 1.00 39.06 207 ILE A C 1
ATOM 1729 O O . ILE A 1 207 ? -18.582 -26.831 17.666 1.00 39.06 207 ILE A O 1
#

Nearest PDB structures (foldseek):
  2xig-assembly2_A  TM=6.556E-01  e=3.030E-05  Helicobacter pylori 26695
  2fe3-assembly1_B  TM=5.563E-01  e=3.415E-05  Bacillus subtilis
  3f8n-assembly1_B  TM=6.156E-01  e=8.360E-05  Bacillus subtilis
  6dk4-assembly1_A  TM=7.023E-01  e=1.026E-03  Campylobacter jejuni
  2rgv-assembly1_A  TM=5.206E-01  e=1.654E-03  Bacillus subtilis

Secondary structure (DSSP, 8-state):
-EEEEEEE-SS-EEEEEEETTEEEEEEEHHHHHHHHHHHSTT--S-SEEEEEE-HHHHHHHHHHHHHHHHHHHHHHHHHHHHTTS---TTTHHHHHHHHHHHHH-SSPEEHHHHHHHHHHH-TT--HHHHHHHHHHHHHTTSSEEEE-TTS-EEEES--S---EEEEGGGTEEEEPPHHHHHHHHHHT-SEEEE-SS-EEEEE----

Sequence (207 aa):
MYKIIFIKTHNTIKLSLESTKKVIRQWCGQFAELIFYQEFQGSNTHVKSTHTLQKNQVRKLFLNITCLHQKLIYKYNIDSDLRKIKIPKNLINIVKSLLLQIRINSSHSEYSELKNYYIDEFLNYNMGIFDDTLDILVANKLIQAIYTDDGKLFFDKNTQPHNHIYFSQYKKLVDCSTDMTDFFLKNNIMEIKKDSNGQVFTLYTTI

Mean predicted aligned error: 8.53 Å

pLDDT: mean 87.75, std 8.91, range [39.06, 96.69]

Solvent-accessible surface area (backbone atoms only — not comparable to full-atom values): 11821 Å² total; per-residue (Å²): 116,34,36,38,38,38,36,45,55,100,89,43,38,35,26,34,37,29,42,90,95,38,78,76,46,76,39,57,43,70,63,22,52,50,54,48,51,72,75,50,68,86,73,71,93,52,54,62,48,77,46,81,36,55,75,67,55,51,53,50,50,54,51,52,51,51,53,49,50,52,53,49,52,52,50,50,51,48,57,57,58,52,71,79,49,96,65,59,81,90,46,49,67,57,46,53,50,54,55,47,55,38,60,72,45,91,50,44,42,39,53,70,57,52,48,52,51,47,53,73,75,33,91,84,64,51,70,68,60,53,54,55,39,52,49,51,37,41,78,66,56,60,25,35,77,45,75,50,91,93,67,51,47,32,35,35,58,63,63,66,68,51,38,30,38,32,35,62,91,73,74,43,42,41,85,42,52,71,70,55,51,52,52,42,66,74,64,67,77,56,58,75,50,77,59,96,51,31,42,40,36,43,46,76,81,84,127

Radius of gyration: 22.64 Å; Cα contacts (8 Å, |Δi|>4): 277; chains: 1; bounding box: 58×45×57 Å